Protein AF-A0ABD1QQ19-F1 (afdb_monomer)

InterPro domains:
  IPR013126 Heat shock protein 70 family [PF00012] (109-159)
  IPR013126 Heat shock protein 70 family [PTHR45639] (106-246)
  IPR013210 Leucine-rich repeat-containing N-terminal, plant-type [PF08263] (6-30)
  IPR043129 ATPase, nucleotide binding domain [SSF53067] (108-245)

pLDDT: mean 72.84, std 18.95, range [28.3, 95.75]

Nearest PDB structures (foldseek):
  3qml-assembly2_B  TM=7.985E-01  e=6.633E-09  Saccharomyces cerevisiae
  5tky-assembly1_A  TM=7.890E-01  e=4.801E-07  Thermochaetoides thermophila DSM 1495
  3d2e-assembly2_C  TM=7.839E-01  e=2.042E-06  Saccharomyces cerevisiae
  6giq-assembly1_b  TM=2.044E-01  e=6.863E-01  Saccharomyces cerevisiae
  2yev-assembly2_B  TM=3.022E-01  e=9.750E+00  Thermus thermophilus HB8

Solvent-accessible surface area (backbone atoms only — not comparable to full-atom values): 15659 Å² total; per-residue (Å²): 113,65,73,60,60,76,69,40,87,79,65,64,84,66,63,57,90,90,52,64,69,62,74,21,68,46,38,39,46,46,100,77,68,79,48,78,74,47,76,48,63,76,90,63,65,87,73,70,96,70,85,88,81,85,87,81,83,89,86,85,85,81,92,79,93,77,84,87,81,87,84,84,88,71,87,73,74,76,76,76,56,69,66,63,57,50,56,51,48,52,52,53,50,50,55,53,57,64,71,67,70,74,73,76,51,39,36,39,38,37,40,69,38,54,66,38,32,35,42,31,36,35,39,72,43,87,93,53,67,51,67,42,76,29,50,47,99,84,76,36,66,61,37,44,24,32,46,34,79,57,93,96,37,84,33,55,22,67,61,23,52,54,48,46,75,75,39,74,86,57,75,52,40,31,72,69,49,78,61,54,57,74,43,80,37,85,88,79,76,40,67,28,34,45,48,94,47,90,76,63,90,70,22,63,40,42,71,65,59,56,50,48,54,53,51,54,52,51,48,54,35,41,27,66,69,64,76,42,74,62,86,50,73,47,74,53,73,67,87,86,59,52,70,72,80,72,51,91,125

Organism: NCBI:txid205694

Radius of gyration: 32.59 Å; Cα contacts (8 Å, |Δi|>4): 309; chains: 1; bounding box: 79×42×96 Å

Sequence (249 aa):
MSKLISSLSPTPSGWSVTTHFCSWTGIKCDNTNSFVTSATPLSLLQLDARDLYSKSSPINGSNKNVHSPRPNNHIRWAHRNSEDTLFQLEIFLSLFLLNTVQSQLAVASIDLGSKCLKVTVVNLKPGQAPISITINEMSKRKTPSLVAFHSNSRLIGEESLGLLGRYPTKKFLRSLYLSYDITPDKTRDVAVYKTEEDEGEFSKLIAEEMVAMILKYAMGLVENHAMSSVKDVVITVPPTWEWLRRGGC

Structure (mmCIF, N/CA/C/O backbone):
data_AF-A0ABD1QQ19-F1
#
_entry.id   AF-A0ABD1QQ19-F1
#
loop_
_atom_site.group_PDB
_atom_site.id
_atom_site.type_symbol
_atom_site.label_atom_id
_atom_site.label_alt_id
_atom_site.label_comp_id
_atom_site.label_asym_id
_atom_site.label_entity_id
_atom_site.label_seq_id
_atom_site.pdbx_PDB_ins_code
_atom_site.Cartn_x
_atom_site.Cartn_y
_atom_site.Cartn_z
_atom_site.occupancy
_atom_site.B_iso_or_equiv
_atom_site.auth_seq_id
_atom_site.auth_comp_id
_atom_site.auth_asym_id
_atom_site.auth_atom_id
_atom_site.pdbx_PDB_model_num
ATOM 1 N N . MET A 1 1 ? -32.876 -3.358 -1.700 1.00 56.12 1 MET A N 1
ATOM 2 C CA . MET A 1 1 ? -32.510 -4.316 -0.628 1.00 56.12 1 MET A CA 1
ATOM 3 C C . MET A 1 1 ? -32.061 -5.682 -1.142 1.00 56.12 1 MET A C 1
ATOM 5 O O . MET A 1 1 ? -31.282 -6.321 -0.450 1.00 56.12 1 MET A O 1
ATOM 9 N N . SER A 1 2 ? -32.433 -6.094 -2.364 1.00 55.72 2 SER A N 1
ATOM 10 C CA . SER A 1 2 ? -31.940 -7.332 -3.002 1.00 55.72 2 SER A CA 1
ATOM 11 C C . SER A 1 2 ? -30.409 -7.469 -3.027 1.00 55.72 2 SER A C 1
ATOM 13 O O . SER A 1 2 ? -29.900 -8.557 -2.790 1.00 55.72 2 SER A O 1
ATOM 15 N N . LYS A 1 3 ? -29.678 -6.358 -3.219 1.00 58.62 3 LYS A N 1
ATOM 16 C CA . LYS A 1 3 ? -28.203 -6.332 -3.255 1.00 58.62 3 LYS A CA 1
ATOM 17 C C . LYS A 1 3 ? -27.513 -6.709 -1.934 1.00 58.62 3 LYS A C 1
ATOM 19 O O . LYS A 1 3 ? -26.386 -7.186 -1.972 1.00 58.62 3 LYS A O 1
ATOM 24 N N . LEU A 1 4 ? -28.158 -6.480 -0.784 1.00 64.31 4 LEU A N 1
ATOM 25 C CA . LEU A 1 4 ? -27.561 -6.780 0.525 1.00 64.31 4 LEU A CA 1
ATOM 26 C C . LEU A 1 4 ? -27.637 -8.285 0.814 1.00 64.31 4 LEU A C 1
ATOM 28 O O . LEU A 1 4 ? -26.633 -8.902 1.152 1.00 64.31 4 LEU A O 1
ATOM 32 N N . ILE A 1 5 ? -28.809 -8.889 0.602 1.00 60.78 5 ILE A N 1
ATOM 33 C CA . ILE A 1 5 ? -29.018 -10.328 0.811 1.00 60.78 5 ILE A CA 1
ATOM 34 C C . ILE A 1 5 ? -28.160 -11.148 -0.160 1.00 60.78 5 ILE A C 1
ATOM 36 O O . ILE A 1 5 ? -27.538 -12.116 0.259 1.00 60.78 5 ILE A O 1
ATOM 40 N N . SER A 1 6 ? -28.024 -10.712 -1.419 1.00 60.44 6 SER A N 1
ATOM 41 C CA . SER A 1 6 ? -27.148 -11.379 -2.395 1.00 60.44 6 SER A CA 1
ATOM 42 C C . SER A 1 6 ? -25.652 -11.293 -2.064 1.00 60.44 6 SER A C 1
ATOM 44 O O . SER A 1 6 ? -24.865 -12.001 -2.679 1.00 60.44 6 SER A O 1
ATOM 46 N N . SER A 1 7 ? -25.246 -10.411 -1.141 1.00 59.00 7 SER A N 1
ATOM 47 C CA . SER A 1 7 ? -23.842 -10.248 -0.730 1.00 59.00 7 SER A CA 1
ATOM 48 C C . SER A 1 7 ? -23.441 -11.116 0.468 1.00 59.00 7 SER A C 1
ATOM 50 O O . SER A 1 7 ? -22.255 -11.215 0.772 1.00 59.00 7 SER A O 1
ATOM 52 N N . LEU A 1 8 ? -24.406 -11.762 1.135 1.00 66.94 8 LEU A N 1
ATOM 53 C CA . LEU A 1 8 ? -24.179 -12.576 2.330 1.00 66.94 8 LEU A CA 1
ATOM 54 C C . LEU A 1 8 ? -24.387 -14.060 2.003 1.00 66.94 8 LEU A C 1
ATOM 56 O O . LEU A 1 8 ? -25.503 -14.488 1.708 1.00 66.94 8 LEU A O 1
ATOM 60 N N . SER A 1 9 ? -23.303 -14.839 2.055 1.00 60.91 9 SER A N 1
ATOM 61 C CA . SER A 1 9 ? -23.308 -16.291 1.837 1.00 60.91 9 SER A CA 1
ATOM 62 C C . SER A 1 9 ? -22.656 -17.016 3.023 1.00 60.91 9 SER A C 1
ATOM 64 O O . SER A 1 9 ? -21.455 -16.836 3.228 1.00 60.91 9 SER A O 1
ATOM 66 N N . PRO A 1 10 ? -23.403 -17.839 3.787 1.00 66.38 10 PRO A N 1
ATOM 67 C CA . PRO A 1 10 ? -24.841 -18.101 3.660 1.00 66.38 10 PRO A CA 1
ATOM 68 C C . PRO A 1 10 ? -25.706 -16.931 4.162 1.00 66.38 10 PRO A C 1
ATOM 70 O O . PRO A 1 10 ? -25.303 -16.163 5.035 1.00 66.38 10 PRO A O 1
ATOM 73 N N . THR A 1 11 ? -26.919 -16.800 3.622 1.00 67.38 11 THR A N 1
ATOM 74 C CA . THR A 1 11 ? -27.900 -15.825 4.115 1.00 67.38 11 THR A CA 1
ATOM 75 C C . THR A 1 11 ? -28.348 -16.201 5.537 1.00 67.38 11 THR A C 1
ATOM 77 O O . THR A 1 11 ? -28.702 -17.363 5.758 1.00 67.38 11 THR A O 1
ATOM 80 N N . PRO A 1 12 ? -28.366 -15.261 6.504 1.00 76.81 12 PRO A N 1
ATOM 81 C CA . PRO A 1 12 ? -28.843 -15.540 7.857 1.00 76.81 12 PRO A CA 1
ATOM 82 C C . PRO A 1 12 ? -30.297 -16.035 7.883 1.00 76.81 12 PRO A C 1
ATOM 84 O O . PRO A 1 12 ? -31.155 -15.532 7.153 1.00 76.81 12 PRO A O 1
ATOM 87 N N . SER A 1 13 ? -30.599 -17.004 8.752 1.00 74.81 13 SER A N 1
ATOM 88 C CA . SER A 1 13 ? -31.955 -17.544 8.898 1.00 74.81 13 SER A CA 1
ATOM 89 C C . SER A 1 13 ? -32.937 -16.459 9.361 1.00 74.81 13 SER A C 1
ATOM 91 O O . SER A 1 13 ? -32.690 -15.798 10.370 1.00 74.81 13 SER A O 1
ATOM 93 N N . GLY A 1 14 ? -34.058 -16.301 8.651 1.00 74.69 14 GLY A N 1
ATOM 94 C CA . GLY A 1 14 ? -35.101 -15.310 8.965 1.00 74.69 14 GLY A CA 1
ATOM 95 C C . GLY A 1 14 ? -35.001 -13.994 8.184 1.00 74.69 14 GLY A C 1
ATOM 96 O O . GLY A 1 14 ? -35.814 -13.095 8.400 1.00 74.69 14 GLY A O 1
ATOM 97 N N . TRP A 1 15 ? -34.033 -13.861 7.273 1.00 81.69 15 TRP A N 1
ATOM 98 C CA . TRP A 1 15 ? -33.892 -12.691 6.402 1.00 81.69 15 TRP A CA 1
ATOM 99 C C . TRP A 1 15 ? -34.557 -12.965 5.048 1.00 81.69 15 TRP A C 1
ATOM 101 O O . TRP A 1 15 ? -34.306 -13.998 4.430 1.00 81.69 15 TRP A O 1
ATOM 111 N N . SER A 1 16 ? -35.411 -12.050 4.577 1.00 78.75 16 SER A N 1
ATOM 112 C CA . SER A 1 16 ? -36.146 -12.207 3.313 1.00 78.75 16 SER A CA 1
ATOM 113 C C . SER A 1 16 ? -36.201 -10.908 2.515 1.00 78.75 16 SER A C 1
ATOM 115 O O . SER A 1 16 ? -36.402 -9.830 3.064 1.00 78.75 16 SER A O 1
ATOM 117 N N . VAL A 1 17 ? -36.101 -11.017 1.188 1.00 75.62 17 VAL A N 1
ATOM 118 C CA . VAL A 1 17 ? -36.241 -9.885 0.254 1.00 75.62 17 VAL A CA 1
ATOM 119 C C . VAL A 1 17 ? -37.667 -9.331 0.177 1.00 75.62 17 VAL A C 1
ATOM 121 O O . VAL A 1 17 ? -37.858 -8.236 -0.348 1.00 75.62 17 VAL A O 1
ATOM 124 N N . THR A 1 18 ? -38.657 -10.081 0.666 1.00 76.19 18 THR A N 1
ATOM 125 C CA . THR A 1 18 ? -40.082 -9.719 0.607 1.00 76.19 18 THR A CA 1
ATOM 126 C C . THR A 1 18 ? -40.589 -9.023 1.865 1.00 76.19 18 THR A C 1
ATOM 128 O O . THR A 1 18 ? -41.688 -8.476 1.852 1.00 76.19 18 THR A O 1
ATOM 131 N N . THR A 1 19 ? -39.812 -9.030 2.950 1.00 79.19 19 THR A N 1
ATOM 132 C CA . THR A 1 19 ? -40.182 -8.414 4.226 1.00 79.19 19 THR A CA 1
ATOM 133 C C . THR A 1 19 ? -39.310 -7.199 4.514 1.00 79.19 19 THR A C 1
ATOM 135 O O . THR A 1 19 ? -38.160 -7.114 4.078 1.00 79.19 19 THR A O 1
ATOM 138 N N . HIS A 1 20 ? -39.863 -6.232 5.246 1.00 80.75 20 HIS A N 1
ATOM 139 C CA . HIS A 1 20 ? -39.109 -5.060 5.674 1.00 80.75 20 HIS A CA 1
ATOM 140 C C . HIS A 1 20 ? -37.941 -5.483 6.582 1.00 80.75 20 HIS A C 1
ATOM 142 O O . HIS A 1 20 ? -38.112 -6.336 7.451 1.00 80.75 20 HIS A O 1
ATOM 148 N N . PHE A 1 21 ? -36.762 -4.878 6.415 1.00 80.44 21 PHE A N 1
ATOM 149 C CA . PHE A 1 21 ? -35.536 -5.291 7.117 1.00 80.44 21 PHE A CA 1
ATOM 150 C C . PHE A 1 21 ? -35.624 -5.186 8.646 1.00 80.44 21 PHE A C 1
ATOM 152 O O . PHE A 1 21 ? -35.009 -5.979 9.348 1.00 80.44 21 PHE A O 1
ATOM 159 N N . CYS A 1 22 ? -36.436 -4.264 9.174 1.00 81.12 22 CYS A N 1
ATOM 160 C CA . CYS A 1 22 ? -36.710 -4.174 10.616 1.00 81.12 22 CYS A CA 1
ATOM 161 C C . CYS A 1 22 ? -37.498 -5.367 11.175 1.00 81.12 22 CYS A C 1
ATOM 163 O O . CYS A 1 22 ? -37.590 -5.523 12.386 1.00 81.12 22 CYS A O 1
ATOM 165 N N . SER A 1 23 ? -38.084 -6.197 10.312 1.00 81.12 23 SER A N 1
ATOM 166 C CA . SER A 1 23 ? -38.755 -7.440 10.698 1.00 81.12 23 SER A CA 1
ATOM 167 C C . SER A 1 23 ? -37.826 -8.654 10.618 1.00 81.12 23 SER A C 1
ATOM 169 O O . SER A 1 23 ? -38.262 -9.767 10.904 1.00 81.12 23 SER A O 1
ATOM 171 N N . TRP A 1 24 ? -36.569 -8.478 10.198 1.00 84.75 24 TRP A N 1
ATOM 172 C CA . TRP A 1 24 ? -35.607 -9.573 10.121 1.00 84.75 24 TRP A CA 1
ATOM 173 C C . TRP A 1 24 ? -35.069 -9.929 11.502 1.00 84.75 24 TRP A C 1
ATOM 175 O O . TRP A 1 24 ? -34.826 -9.071 12.354 1.00 84.75 24 TRP A O 1
ATOM 185 N N . THR A 1 25 ? -34.840 -11.221 11.716 1.00 80.38 25 THR A N 1
ATOM 186 C CA . THR A 1 25 ? -34.319 -11.732 12.983 1.00 80.38 25 THR A CA 1
ATOM 187 C C . THR A 1 25 ? -32.955 -11.109 13.301 1.00 80.38 25 THR A C 1
ATOM 189 O O . THR A 1 25 ? -32.038 -11.152 12.478 1.00 80.38 25 THR A O 1
ATOM 192 N N . GLY A 1 26 ? -32.824 -10.530 14.500 1.00 75.50 26 GLY A N 1
ATOM 193 C CA . GLY A 1 26 ? -31.586 -9.908 14.981 1.00 75.50 26 GLY A CA 1
ATOM 194 C C . GLY A 1 26 ? -31.373 -8.450 14.561 1.00 75.50 26 GLY A C 1
ATOM 195 O O . GLY A 1 26 ? -30.346 -7.882 14.920 1.00 75.50 26 GLY A O 1
ATOM 196 N N . ILE A 1 27 ? -32.311 -7.832 13.836 1.00 81.31 27 ILE A N 1
ATOM 197 C CA . ILE A 1 27 ? -32.259 -6.414 13.456 1.00 81.31 27 ILE A CA 1
ATOM 198 C C . ILE A 1 27 ? -33.139 -5.591 14.400 1.00 81.31 27 ILE A C 1
ATOM 200 O O . ILE A 1 27 ? -34.335 -5.842 14.522 1.00 81.31 27 ILE A O 1
ATOM 204 N N . LYS A 1 28 ? -32.560 -4.581 15.054 1.00 83.44 28 LYS A N 1
ATOM 205 C CA . LYS A 1 28 ? -33.304 -3.527 15.752 1.00 83.44 28 LYS A CA 1
ATOM 206 C C . LYS A 1 28 ? -33.283 -2.259 14.923 1.00 83.44 28 LYS A C 1
ATOM 208 O O . LYS A 1 28 ? -32.249 -1.906 14.362 1.00 83.44 28 LYS A O 1
ATOM 213 N N . CYS A 1 29 ? -34.412 -1.570 14.875 1.00 82.25 29 CYS A N 1
ATOM 214 C CA . CYS A 1 29 ? -34.541 -0.285 14.208 1.00 82.25 29 CYS A CA 1
ATOM 215 C C . CYS A 1 29 ? -34.901 0.822 15.196 1.00 82.25 29 CYS A C 1
ATOM 217 O O . CYS A 1 29 ? -35.289 0.555 16.333 1.00 82.25 29 CYS A O 1
ATOM 219 N N . ASP A 1 30 ? -34.744 2.067 14.757 1.00 83.00 30 ASP A N 1
ATOM 220 C CA . ASP A 1 30 ? -35.310 3.229 15.439 1.00 83.00 30 ASP A CA 1
ATOM 221 C C . ASP A 1 30 ? -36.855 3.172 15.441 1.00 83.00 30 ASP A C 1
ATOM 223 O O . ASP A 1 30 ? -37.461 2.456 14.641 1.00 83.00 30 ASP A O 1
ATOM 227 N N . ASN A 1 31 ? -37.503 3.963 16.300 1.00 74.75 31 ASN A N 1
ATOM 228 C CA . ASN A 1 31 ? -38.960 4.048 16.473 1.00 74.75 31 ASN A CA 1
ATOM 229 C C . ASN A 1 31 ? -39.723 4.386 15.180 1.00 74.75 31 ASN A C 1
ATOM 231 O O . ASN A 1 31 ? -40.936 4.205 15.104 1.00 74.75 31 ASN A O 1
ATOM 235 N N . THR A 1 32 ? -39.022 4.881 14.160 1.00 75.06 32 THR A N 1
ATOM 236 C CA . THR A 1 32 ? -39.571 5.211 12.841 1.00 75.06 32 THR A CA 1
ATOM 237 C C . THR A 1 32 ? -39.371 4.104 11.795 1.00 75.06 32 THR A C 1
ATOM 239 O O . THR A 1 32 ? -39.713 4.307 10.632 1.00 75.06 32 THR A O 1
ATOM 242 N N . ASN A 1 33 ? -38.812 2.941 12.171 1.00 72.38 33 ASN A N 1
ATOM 243 C CA . ASN A 1 33 ? -38.468 1.817 11.281 1.00 72.38 33 ASN A CA 1
ATOM 244 C C . ASN A 1 33 ? -37.631 2.222 10.052 1.00 72.38 33 ASN A C 1
ATOM 246 O O . ASN A 1 33 ? -37.611 1.522 9.046 1.00 72.38 33 ASN A O 1
ATOM 250 N N . SER A 1 34 ? -36.940 3.358 10.117 1.00 70.75 34 SER A N 1
ATOM 251 C CA . SER A 1 34 ? -36.233 3.938 8.974 1.00 70.75 34 SER A CA 1
ATOM 252 C C . SER A 1 34 ? -34.754 3.548 8.937 1.00 70.75 34 SER A C 1
ATOM 254 O O . SER A 1 34 ? -34.183 3.410 7.855 1.00 70.75 34 SER A O 1
ATOM 256 N N . PHE A 1 35 ? -34.145 3.293 10.102 1.00 73.38 35 PHE A N 1
ATOM 257 C CA . PHE A 1 35 ? -32.723 2.966 10.234 1.00 73.38 35 PHE A CA 1
ATOM 258 C C . PHE A 1 35 ? -32.486 1.841 11.241 1.00 73.38 35 PHE A C 1
ATOM 260 O O . PHE A 1 35 ? -33.162 1.767 12.267 1.00 73.38 35 PHE A O 1
ATOM 267 N N . VAL A 1 36 ? -31.499 0.987 10.954 1.00 81.00 36 VAL A N 1
ATOM 268 C CA . VAL A 1 36 ? -31.038 -0.077 11.857 1.00 81.00 36 VAL A CA 1
ATOM 269 C C . VAL A 1 36 ? -30.193 0.535 12.971 1.00 81.00 36 VAL A C 1
ATOM 271 O O . VAL A 1 36 ? -29.190 1.191 12.701 1.00 81.00 36 VAL A O 1
ATOM 274 N N . THR A 1 37 ? -30.587 0.303 14.218 1.00 77.50 37 THR A N 1
ATOM 275 C CA . THR A 1 37 ? -29.877 0.745 15.425 1.00 77.50 37 THR A CA 1
ATOM 276 C C . THR A 1 37 ? -28.916 -0.319 15.944 1.00 77.50 37 THR A C 1
ATOM 278 O O . THR A 1 37 ? -27.867 0.021 16.486 1.00 77.50 37 THR A O 1
ATOM 281 N N . SER A 1 38 ? -29.214 -1.604 15.738 1.00 72.31 38 SER A N 1
ATOM 282 C CA . SER A 1 38 ? -28.256 -2.689 15.965 1.00 72.31 38 SER A CA 1
ATOM 283 C C . SER A 1 38 ? -28.589 -3.936 15.145 1.00 72.31 38 SER A C 1
ATOM 285 O O . SER A 1 38 ? -29.748 -4.198 14.824 1.00 72.31 38 SER A O 1
ATOM 287 N N . ALA A 1 39 ? -27.559 -4.710 14.805 1.00 72.31 39 ALA A N 1
ATOM 288 C CA . ALA A 1 39 ? -27.691 -6.006 14.153 1.00 72.31 39 ALA A CA 1
ATOM 289 C C . ALA A 1 39 ? -26.888 -7.045 14.943 1.00 72.31 39 ALA A C 1
ATOM 291 O O . ALA A 1 39 ? -25.667 -6.942 15.039 1.00 72.31 39 ALA A O 1
ATOM 292 N N . THR A 1 40 ? -27.567 -8.034 15.516 1.00 66.69 40 THR A N 1
ATOM 293 C CA . THR A 1 40 ? -26.945 -9.175 16.199 1.00 66.69 40 THR A CA 1
ATOM 294 C C . THR A 1 40 ? -27.164 -10.433 15.363 1.00 66.69 40 THR A C 1
ATOM 296 O O . THR A 1 40 ? -28.301 -10.903 15.269 1.00 66.69 40 THR A O 1
ATOM 299 N N . PRO A 1 41 ? -26.112 -10.988 14.737 1.00 57.47 41 PRO A N 1
ATOM 300 C CA . PRO A 1 41 ? -26.185 -12.278 14.065 1.00 57.47 41 PRO A CA 1
ATOM 301 C C . PRO A 1 41 ? -26.670 -13.372 15.017 1.00 57.47 41 PRO A C 1
ATOM 303 O O . PRO A 1 41 ? -26.252 -13.424 16.174 1.00 57.47 41 PRO A O 1
ATOM 306 N N . LEU A 1 42 ? -27.501 -14.289 14.514 1.00 52.25 42 LEU A N 1
ATOM 307 C CA . LEU A 1 42 ? -28.029 -15.409 15.302 1.00 52.25 42 LEU A CA 1
ATOM 308 C C . LEU A 1 42 ? -26.916 -16.306 15.883 1.00 52.25 42 LEU A C 1
ATOM 310 O O . LEU A 1 42 ? -27.114 -16.937 16.913 1.00 52.25 42 LEU A O 1
ATOM 314 N N . SER A 1 43 ? -25.722 -16.307 15.277 1.00 51.22 43 SER A N 1
ATOM 315 C CA . SER A 1 43 ? -24.543 -17.026 15.776 1.00 51.22 43 SER A CA 1
ATOM 316 C C . SER A 1 43 ? -23.999 -16.499 17.111 1.00 51.22 43 SER A C 1
ATOM 318 O O . SER A 1 43 ? -23.148 -17.149 17.707 1.00 51.22 43 SER A O 1
ATOM 320 N N . LEU A 1 44 ? -24.470 -15.339 17.587 1.00 43.59 44 LEU A N 1
ATOM 321 C CA . LEU A 1 44 ? -24.104 -14.765 18.886 1.00 43.59 44 LEU A CA 1
ATOM 322 C C . LEU A 1 44 ? -25.171 -14.971 19.976 1.00 43.59 44 LEU A C 1
ATOM 324 O O . LEU A 1 44 ? -24.918 -14.626 21.125 1.00 43.59 44 LEU A O 1
ATOM 328 N N . LEU A 1 45 ? -26.330 -15.569 19.666 1.00 42.81 45 LEU A N 1
ATOM 329 C CA . LEU A 1 45 ? -27.390 -15.826 20.658 1.00 42.81 45 LEU A CA 1
ATOM 330 C C . LEU A 1 45 ? -27.180 -17.103 21.490 1.00 42.81 45 LEU A C 1
ATOM 332 O O . LEU A 1 45 ? -27.937 -17.346 22.424 1.00 42.81 45 LEU A O 1
ATOM 336 N N . GLN A 1 46 ? -26.136 -17.893 21.224 1.00 39.53 46 GLN A N 1
ATOM 337 C CA . GLN A 1 46 ? -25.815 -19.072 22.041 1.00 39.53 46 GLN A CA 1
ATOM 338 C C . GLN A 1 46 ? -25.129 -18.740 23.385 1.00 39.53 46 GLN A C 1
ATOM 340 O O . GLN A 1 46 ? -24.823 -19.658 24.142 1.00 39.53 46 GLN A O 1
ATOM 345 N N . LEU A 1 47 ? -24.861 -17.461 23.688 1.00 36.72 47 LEU A N 1
ATOM 346 C CA . LEU A 1 47 ? -24.055 -17.044 24.846 1.00 36.72 47 LEU A CA 1
ATOM 347 C C . LEU A 1 47 ? -24.747 -16.072 25.817 1.00 36.72 47 LEU A C 1
ATOM 349 O O . LEU A 1 47 ? -24.062 -15.462 26.632 1.00 36.72 47 LEU A O 1
ATOM 353 N N . ASP A 1 48 ? -26.078 -15.959 25.811 1.00 32.62 48 ASP A N 1
ATOM 354 C CA . ASP A 1 48 ? -26.789 -15.232 26.873 1.00 32.62 48 ASP A CA 1
ATOM 355 C C . ASP A 1 48 ? -27.483 -16.198 27.844 1.00 32.62 48 ASP A C 1
ATOM 357 O O . ASP A 1 48 ? -28.627 -16.618 27.678 1.00 32.62 48 ASP A O 1
ATOM 361 N N . ALA A 1 49 ? -26.766 -16.531 28.918 1.00 34.00 49 ALA A N 1
ATOM 362 C CA . ALA A 1 49 ? -27.277 -17.237 30.087 1.00 34.00 49 ALA A CA 1
ATOM 363 C C . ALA A 1 49 ? -28.186 -16.327 30.941 1.00 34.00 49 ALA A C 1
ATOM 365 O O . ALA A 1 49 ? -27.849 -15.981 32.075 1.00 34.00 49 ALA A O 1
ATOM 366 N N . ARG A 1 50 ? -29.341 -15.905 30.405 1.00 38.78 50 ARG A N 1
ATOM 367 C CA . ARG A 1 50 ? -30.335 -15.098 31.147 1.00 38.78 50 ARG A CA 1
ATOM 368 C C . ARG A 1 50 ? -31.732 -15.708 31.288 1.00 38.78 50 ARG A C 1
ATOM 370 O O . ARG A 1 50 ? -32.554 -15.120 31.981 1.00 38.78 50 ARG A O 1
ATOM 377 N N . ASP A 1 51 ? -31.973 -16.918 30.787 1.00 32.09 51 ASP A N 1
ATOM 378 C CA . ASP A 1 51 ? -33.311 -17.543 30.824 1.00 32.09 51 ASP A CA 1
ATOM 379 C C . ASP A 1 51 ? -33.563 -18.565 31.956 1.00 32.09 51 ASP A C 1
ATOM 381 O O . ASP A 1 51 ? -34.581 -19.253 31.949 1.00 32.09 51 ASP A O 1
ATOM 385 N N . LEU A 1 52 ? -32.708 -18.655 32.985 1.00 33.06 52 LEU A N 1
ATOM 386 C CA . LEU A 1 52 ? -32.910 -19.607 34.100 1.00 33.06 52 LEU A CA 1
ATOM 387 C C . LEU A 1 52 ? -33.503 -19.026 35.397 1.00 33.06 52 LEU A C 1
ATOM 389 O O . LEU A 1 52 ? -33.651 -19.761 36.369 1.00 33.06 52 LEU A O 1
ATOM 393 N N . TYR A 1 53 ? -33.909 -17.754 35.438 1.00 32.22 53 TYR A N 1
ATOM 394 C CA . TYR A 1 53 ? -34.465 -17.150 36.660 1.00 32.22 53 TYR A CA 1
ATOM 395 C C . TYR A 1 53 ? -35.715 -16.294 36.400 1.00 32.22 53 TYR A C 1
ATOM 397 O O . TYR A 1 53 ? -35.726 -15.093 36.632 1.00 32.22 53 TYR A O 1
ATOM 405 N N . SER A 1 54 ? -36.812 -16.905 35.943 1.00 32.84 54 SER A N 1
ATOM 406 C CA . SER A 1 54 ? -38.160 -16.384 36.245 1.00 32.84 54 SER A CA 1
ATOM 407 C C . SER A 1 54 ? -39.254 -17.437 36.038 1.00 32.84 54 SER A C 1
ATOM 409 O O . SER A 1 54 ? -39.992 -17.436 35.057 1.00 32.84 54 SER A O 1
ATOM 411 N N . LYS A 1 55 ? -39.402 -18.364 36.992 1.00 32.62 55 LYS A N 1
ATOM 412 C CA . LYS A 1 55 ? -40.663 -19.109 37.145 1.00 32.62 55 LYS A CA 1
ATOM 413 C C . LYS A 1 55 ? -40.817 -19.685 38.552 1.00 32.62 55 LYS A C 1
ATOM 415 O O . LYS A 1 55 ? -40.470 -20.828 38.815 1.00 32.62 55 LYS A O 1
ATOM 420 N N . SER A 1 56 ? -41.409 -18.897 39.444 1.00 28.53 56 SER A N 1
ATOM 421 C CA . SER A 1 56 ? -42.227 -19.433 40.535 1.00 28.53 56 SER A CA 1
ATOM 422 C C . SER A 1 56 ? -43.261 -18.390 40.960 1.00 28.53 56 SER A C 1
ATOM 424 O O . SER A 1 56 ? -42.923 -17.335 41.494 1.00 28.53 56 SER A O 1
ATOM 426 N N . SER A 1 57 ? -44.520 -18.691 40.649 1.00 30.38 57 SER A N 1
ATOM 427 C CA . SER A 1 57 ? -45.738 -17.974 41.038 1.00 30.38 57 SER A CA 1
ATOM 428 C C . SER A 1 57 ? -45.979 -17.999 42.563 1.00 30.38 57 SER A C 1
ATOM 430 O O . SER A 1 57 ? -45.377 -18.818 43.258 1.00 30.38 57 SER A O 1
ATOM 432 N N . PRO A 1 58 ? -46.859 -17.126 43.097 1.00 32.22 58 PRO A N 1
ATOM 433 C CA . PRO A 1 58 ? -47.040 -16.934 44.534 1.00 32.22 58 PRO A CA 1
ATOM 434 C C . PRO A 1 58 ? -48.006 -17.966 45.131 1.00 32.22 58 PRO A C 1
ATOM 436 O O . PRO A 1 58 ? -49.030 -18.284 44.527 1.00 32.22 58 PRO A O 1
ATOM 439 N N . ILE A 1 59 ? -47.720 -18.440 46.348 1.00 33.66 59 ILE A N 1
ATOM 440 C CA . ILE A 1 59 ? -48.677 -19.200 47.163 1.00 33.66 59 ILE A CA 1
ATOM 441 C C . ILE A 1 59 ? -49.122 -18.326 48.335 1.00 33.66 59 ILE A C 1
ATOM 443 O O . ILE A 1 59 ? -48.324 -17.855 49.141 1.00 33.66 59 ILE A O 1
ATOM 447 N N . ASN A 1 60 ? -50.431 -18.118 48.373 1.00 29.84 60 ASN A N 1
ATOM 448 C CA . ASN A 1 60 ? -51.215 -17.463 49.405 1.00 29.84 60 ASN A CA 1
ATOM 449 C C . ASN A 1 60 ? -51.558 -18.501 50.495 1.00 29.84 60 ASN A C 1
ATOM 451 O O . ASN A 1 60 ? -51.916 -19.623 50.137 1.00 29.84 60 ASN A O 1
ATOM 455 N N . GLY A 1 61 ? -51.535 -18.150 51.789 1.00 28.30 61 GLY A N 1
ATOM 456 C CA . GLY A 1 61 ? -52.248 -18.956 52.794 1.00 28.30 61 GLY A CA 1
ATOM 457 C C . GLY A 1 61 ? -51.693 -19.030 54.220 1.00 28.30 61 GLY A C 1
ATOM 458 O O . GLY A 1 61 ? -50.821 -19.833 54.518 1.00 28.30 61 GLY A O 1
ATOM 459 N N . SER A 1 62 ? -52.402 -18.330 55.111 1.00 30.97 62 SER A N 1
ATOM 460 C CA . SER A 1 62 ? -52.722 -18.700 56.501 1.00 30.97 62 SER A CA 1
ATOM 461 C C . SER A 1 62 ? -51.702 -18.469 57.627 1.00 30.97 62 SER A C 1
ATOM 463 O O . SER A 1 62 ? -50.833 -19.282 57.923 1.00 30.97 62 SER A O 1
ATOM 465 N N . ASN A 1 63 ? -52.015 -17.426 58.402 1.00 34.97 63 ASN A N 1
ATOM 466 C CA . ASN A 1 63 ? -51.798 -17.300 59.845 1.00 34.97 63 ASN A CA 1
ATOM 467 C C . ASN A 1 63 ? -52.051 -18.608 60.614 1.00 34.97 63 ASN A C 1
ATOM 469 O O . ASN A 1 63 ? -53.156 -19.148 60.526 1.00 34.97 63 ASN A O 1
ATOM 473 N N . LYS A 1 64 ? -51.098 -19.013 61.465 1.00 36.50 64 LYS A N 1
ATOM 474 C CA . LYS A 1 64 ? -51.349 -19.698 62.747 1.00 36.50 64 LYS A CA 1
ATOM 475 C C . LYS A 1 64 ? -50.283 -19.288 63.773 1.00 36.50 64 LYS A C 1
ATOM 477 O O . LYS A 1 64 ? -49.114 -19.623 63.631 1.00 36.50 64 LYS A O 1
ATOM 482 N N . ASN A 1 65 ? -50.721 -18.578 64.813 1.00 35.75 65 ASN A N 1
ATOM 483 C CA . ASN A 1 65 ? -49.982 -18.349 66.056 1.00 35.75 65 ASN A CA 1
ATOM 484 C C . ASN A 1 65 ? -49.985 -19.633 66.892 1.00 35.75 65 ASN A C 1
ATOM 486 O O . ASN A 1 65 ? -51.071 -20.026 67.306 1.00 35.75 65 ASN A O 1
ATOM 490 N N . VAL A 1 66 ? -48.825 -20.214 67.227 1.00 36.25 66 VAL A N 1
ATOM 491 C CA . VAL A 1 66 ? -48.665 -21.083 68.412 1.00 36.25 66 VAL A CA 1
ATOM 492 C C . VAL A 1 66 ? -47.224 -21.008 68.953 1.00 36.25 66 VAL A C 1
ATOM 494 O O . VAL A 1 66 ? -46.270 -21.298 68.245 1.00 36.25 66 VAL A O 1
ATOM 497 N N . HIS A 1 67 ? -47.144 -20.594 70.221 1.00 34.66 67 HIS A N 1
ATOM 498 C CA . HIS A 1 67 ? -46.150 -20.824 71.284 1.00 34.66 67 HIS A CA 1
ATOM 499 C C . HIS A 1 67 ? -44.646 -21.014 70.992 1.00 34.66 67 HIS A C 1
ATOM 501 O O . HIS A 1 67 ? -44.197 -21.965 70.360 1.00 34.66 67 HIS A O 1
ATOM 507 N N . SER A 1 68 ? -43.868 -20.170 71.673 1.00 35.47 68 SER A N 1
ATOM 508 C CA . SER A 1 68 ? -42.450 -20.334 71.993 1.00 35.47 68 SER A CA 1
ATOM 509 C C . SER A 1 68 ? -42.200 -21.439 73.033 1.00 35.47 68 SER A C 1
ATOM 511 O O . SER A 1 68 ? -42.990 -21.626 73.960 1.00 35.47 68 SER A O 1
ATOM 513 N N . PRO A 1 69 ? -41.030 -22.092 72.954 1.00 36.44 69 PRO A N 1
ATOM 514 C CA . PRO A 1 69 ? -40.148 -22.126 74.116 1.00 36.44 69 PRO A CA 1
ATOM 515 C C . PRO A 1 69 ? -38.711 -21.684 73.791 1.00 36.44 69 PRO A C 1
ATOM 517 O O . PRO A 1 69 ? -38.235 -21.731 72.659 1.00 36.44 69 PRO A O 1
ATOM 520 N N . ARG A 1 70 ? -38.050 -21.195 74.843 1.00 37.22 70 ARG A N 1
ATOM 521 C CA . ARG A 1 70 ? -36.674 -20.678 74.913 1.00 37.22 70 ARG A CA 1
ATOM 522 C C . ARG A 1 70 ? -35.601 -21.780 74.742 1.00 37.22 70 ARG A C 1
ATOM 524 O O . ARG A 1 70 ? -35.938 -22.959 74.752 1.00 37.22 70 ARG A O 1
ATOM 531 N N . PRO A 1 71 ? -34.326 -21.391 74.534 1.00 48.47 71 PRO A N 1
ATOM 532 C CA . PRO A 1 71 ? -33.439 -21.984 73.542 1.00 48.47 71 PRO A CA 1
ATOM 533 C C . PRO A 1 71 ? -32.554 -23.088 74.119 1.00 48.47 71 PRO A C 1
ATOM 535 O O . PRO A 1 71 ? -32.073 -22.974 75.243 1.00 48.47 71 PRO A O 1
ATOM 538 N N . ASN A 1 72 ? -32.232 -24.087 73.297 1.00 37.44 72 ASN A N 1
ATOM 539 C CA . ASN A 1 72 ? -31.011 -24.858 73.495 1.00 37.44 72 ASN A CA 1
ATOM 540 C C . ASN A 1 72 ? -29.930 -24.307 72.572 1.00 37.44 72 ASN A C 1
ATOM 542 O O . ASN A 1 72 ? -29.962 -24.454 71.350 1.00 37.44 72 ASN A O 1
ATOM 546 N N . ASN A 1 73 ? -28.986 -23.627 73.216 1.00 53.47 73 ASN A N 1
ATOM 547 C CA . ASN A 1 73 ? -27.732 -23.176 72.656 1.00 53.47 73 ASN A CA 1
ATOM 548 C C . ASN A 1 73 ? -26.967 -24.362 72.075 1.00 53.47 73 ASN A C 1
ATOM 550 O O . ASN A 1 73 ? -26.440 -25.185 72.812 1.00 53.47 73 ASN A O 1
ATOM 554 N N . HIS A 1 74 ? -26.841 -24.388 70.756 1.00 44.56 74 HIS A N 1
ATOM 555 C CA . HIS A 1 74 ? -25.605 -24.786 70.098 1.00 44.56 74 HIS A CA 1
ATOM 556 C C . HIS A 1 74 ? -25.574 -24.098 68.734 1.00 44.56 74 HIS A C 1
ATOM 558 O O . HIS A 1 74 ? -25.843 -24.696 67.695 1.00 44.56 74 HIS A O 1
ATOM 564 N N . ILE A 1 75 ? -25.239 -22.803 68.737 1.00 51.88 75 ILE A N 1
ATOM 565 C CA . ILE A 1 75 ? -24.724 -22.150 67.532 1.00 51.88 75 ILE A CA 1
ATOM 566 C C . ILE A 1 75 ? -23.343 -22.760 67.312 1.00 51.88 75 ILE A C 1
ATOM 568 O O . ILE A 1 75 ? -22.331 -22.302 67.841 1.00 51.88 75 ILE A O 1
ATOM 572 N N . ARG A 1 76 ? -23.316 -23.881 66.592 1.00 44.25 76 ARG A N 1
ATOM 573 C CA . ARG A 1 76 ? -22.092 -24.412 66.017 1.00 44.25 76 ARG A CA 1
ATOM 574 C C . ARG A 1 76 ? -21.752 -23.441 64.891 1.00 44.25 76 ARG A C 1
ATOM 576 O O . ARG A 1 76 ? -2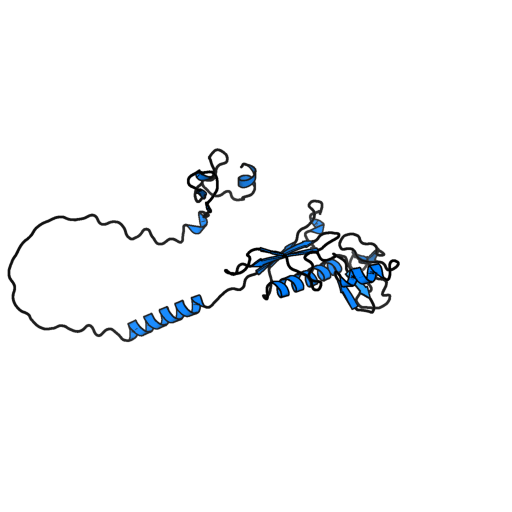2.326 -23.529 63.810 1.00 44.25 76 ARG A O 1
ATOM 583 N N . TRP A 1 77 ? -20.912 -22.451 65.194 1.00 40.25 77 TRP A N 1
ATOM 584 C CA . TRP A 1 77 ? -20.305 -21.586 64.191 1.00 40.25 77 TRP A CA 1
ATOM 585 C C . TRP A 1 77 ? -19.699 -22.511 63.144 1.00 40.25 77 TRP A C 1
ATOM 587 O O . TRP A 1 77 ? -18.755 -23.245 63.440 1.00 40.25 77 TRP A O 1
ATOM 597 N N . ALA A 1 78 ? -20.316 -22.565 61.963 1.00 46.44 78 ALA A N 1
ATOM 598 C CA . ALA A 1 78 ? -19.731 -23.247 60.829 1.00 46.44 78 ALA A CA 1
ATOM 599 C C . ALA A 1 78 ? -18.385 -22.564 60.611 1.00 46.44 78 ALA A C 1
ATOM 601 O O . ALA A 1 78 ? -18.331 -21.387 60.252 1.00 46.44 78 ALA A O 1
ATOM 602 N N . HIS A 1 79 ? -17.322 -23.281 60.960 1.00 50.78 79 HIS A N 1
ATOM 603 C CA . HIS A 1 79 ? -15.953 -22.883 60.721 1.00 50.78 79 HIS A CA 1
ATOM 604 C C . HIS A 1 79 ? -15.870 -22.656 59.211 1.00 50.78 79 HIS A C 1
ATOM 606 O O . HIS A 1 79 ? -15.902 -23.607 58.436 1.00 50.78 79 HIS A O 1
ATOM 612 N N . ARG A 1 80 ? -15.944 -21.393 58.778 1.00 53.41 80 ARG A N 1
ATOM 613 C CA . ARG A 1 80 ? -15.849 -21.037 57.365 1.00 53.41 80 ARG A CA 1
ATOM 614 C C . ARG A 1 80 ? -14.443 -21.445 56.946 1.00 53.41 80 ARG A C 1
ATOM 616 O O . ARG A 1 80 ? -13.473 -20.910 57.478 1.00 53.41 80 ARG A O 1
ATOM 623 N N . ASN A 1 81 ? -14.355 -22.474 56.110 1.00 62.59 81 ASN A N 1
ATOM 624 C CA . ASN A 1 81 ? -13.093 -23.108 55.770 1.00 62.59 81 ASN A CA 1
ATOM 625 C C . ASN A 1 81 ? -12.180 -22.088 55.079 1.00 62.59 81 ASN A C 1
ATOM 627 O O . ASN A 1 81 ? -12.575 -21.440 54.112 1.00 62.59 81 ASN A O 1
ATOM 631 N N . SER A 1 82 ? -10.958 -21.953 55.598 1.00 62.84 82 SER A N 1
ATOM 632 C CA . SER A 1 82 ? -9.869 -21.148 55.024 1.00 62.84 82 SER A CA 1
ATOM 633 C C . SER A 1 82 ? -9.651 -21.454 53.535 1.00 62.84 82 SER A C 1
ATOM 635 O O . SER A 1 82 ? -9.428 -20.548 52.733 1.00 62.84 82 SER A O 1
ATOM 637 N N . GLU A 1 83 ? -9.813 -22.721 53.156 1.00 66.38 83 GLU A N 1
ATOM 638 C CA . GLU A 1 83 ? -9.682 -23.216 51.782 1.00 66.38 83 GLU A CA 1
ATOM 639 C C . GLU A 1 83 ? -10.648 -22.521 50.802 1.00 66.38 83 GLU A C 1
ATOM 641 O O . GLU A 1 83 ? -10.235 -22.111 49.720 1.00 66.38 83 GLU A O 1
ATOM 646 N N . ASP A 1 84 ? -11.904 -22.271 51.195 1.00 70.81 84 ASP A N 1
ATOM 647 C CA . ASP A 1 84 ? -12.898 -21.630 50.316 1.00 70.81 84 ASP A CA 1
ATOM 648 C C . ASP A 1 84 ? -12.532 -20.169 50.009 1.00 70.81 84 ASP A C 1
ATOM 650 O O . ASP A 1 84 ? -12.826 -19.653 48.929 1.00 70.81 84 ASP A O 1
ATOM 654 N N . THR A 1 85 ? -11.869 -19.491 50.953 1.00 74.94 85 THR A N 1
ATOM 655 C CA . THR A 1 85 ? -11.422 -18.102 50.771 1.00 74.94 85 THR A CA 1
ATOM 656 C C . THR A 1 85 ? -10.197 -17.993 49.867 1.00 74.94 85 THR A C 1
ATOM 658 O O . THR A 1 85 ? -10.083 -17.012 49.135 1.00 74.94 85 THR A O 1
ATOM 661 N N . LEU A 1 86 ? -9.330 -19.012 49.853 1.00 80.62 86 LEU A N 1
ATOM 662 C CA . LEU A 1 86 ? -8.175 -19.090 48.955 1.00 80.62 86 LEU A CA 1
ATOM 663 C C . LEU A 1 86 ? -8.615 -19.346 47.510 1.00 80.62 86 LEU A C 1
ATOM 665 O O . LEU A 1 86 ? -8.202 -18.607 46.619 1.00 80.62 86 LEU A O 1
ATOM 669 N N . PHE A 1 87 ? -9.542 -20.284 47.286 1.00 81.00 87 PHE A N 1
ATOM 670 C CA . PHE A 1 87 ? -10.120 -20.527 45.957 1.00 81.00 87 PHE A CA 1
ATOM 671 C C . PHE A 1 87 ? -10.845 -19.299 45.398 1.00 81.00 87 PHE A C 1
ATOM 673 O O . PHE A 1 87 ? -10.719 -18.974 44.218 1.00 81.00 87 PHE A O 1
ATOM 680 N N . GLN A 1 88 ? -11.589 -18.578 46.239 1.00 83.12 88 GLN A N 1
ATOM 681 C CA . GLN A 1 88 ? -12.225 -17.329 45.820 1.00 83.12 88 GLN A CA 1
ATOM 682 C C . GLN A 1 88 ? -11.186 -16.270 45.443 1.00 83.12 88 GLN A C 1
ATOM 684 O O . GLN A 1 88 ? -11.353 -15.607 44.421 1.00 83.12 88 GLN A O 1
ATOM 689 N N . LEU A 1 89 ? -10.103 -16.133 46.214 1.00 87.19 89 LEU A N 1
ATOM 690 C CA . LEU A 1 89 ? -9.027 -15.194 45.899 1.00 87.19 89 LEU A CA 1
ATOM 691 C C . LEU A 1 89 ? -8.325 -15.545 44.583 1.00 87.19 89 LEU A C 1
ATOM 693 O O . LEU A 1 89 ? -8.053 -14.648 43.791 1.00 87.19 89 LEU A O 1
ATOM 697 N N . GLU A 1 90 ? -8.073 -16.829 44.325 1.00 89.00 90 GLU A N 1
ATOM 698 C CA . GLU A 1 90 ? -7.481 -17.304 43.071 1.00 89.00 90 GLU A CA 1
ATOM 699 C C . GLU A 1 90 ? -8.384 -17.028 41.868 1.00 89.00 90 GLU A C 1
ATOM 701 O O . GLU A 1 90 ? -7.904 -16.572 40.830 1.00 89.00 90 GLU A O 1
ATOM 706 N N . ILE A 1 91 ? -9.698 -17.223 42.007 1.00 89.12 91 ILE A N 1
ATOM 707 C CA . ILE A 1 91 ? -10.672 -16.899 40.956 1.00 89.12 91 ILE A CA 1
ATOM 708 C C . ILE A 1 91 ? -10.721 -15.387 40.714 1.00 89.12 91 ILE A C 1
ATOM 710 O O . ILE A 1 91 ? -10.695 -14.953 39.564 1.00 89.12 91 ILE A O 1
ATOM 714 N N . PHE A 1 92 ? -10.748 -14.567 41.768 1.00 86.50 92 PHE A N 1
ATOM 715 C CA . PHE A 1 92 ? -10.722 -13.109 41.628 1.00 86.50 92 PHE A CA 1
ATOM 716 C C . PHE A 1 92 ? -9.409 -12.610 41.017 1.00 86.50 92 PHE A C 1
ATOM 718 O O . PHE A 1 92 ? -9.439 -11.727 40.162 1.00 86.50 92 PHE A O 1
ATOM 725 N N . LEU A 1 93 ? -8.272 -13.193 41.400 1.00 87.94 93 LEU A N 1
ATOM 726 C CA . LEU A 1 93 ? -6.963 -12.878 40.833 1.00 87.94 93 LEU A CA 1
ATOM 727 C C . LEU A 1 93 ? -6.885 -13.302 39.361 1.00 87.94 93 LEU A C 1
ATOM 729 O O . LEU A 1 93 ? -6.426 -12.527 38.527 1.00 87.94 93 LEU A O 1
ATOM 733 N N . SER A 1 94 ? -7.402 -14.482 39.018 1.00 85.19 94 SER A N 1
ATOM 734 C CA . SER A 1 94 ? -7.506 -14.967 37.638 1.00 85.19 94 SER A CA 1
ATOM 735 C C . SER A 1 94 ? -8.381 -14.048 36.778 1.00 85.19 94 SER A C 1
ATOM 737 O O . SER A 1 94 ? -7.953 -13.600 35.715 1.00 85.19 94 SER A O 1
ATOM 739 N N . LEU A 1 95 ? -9.571 -13.677 37.264 1.00 84.12 95 LEU A N 1
ATOM 740 C CA . LEU A 1 95 ? -10.468 -12.742 36.581 1.00 84.12 95 LEU A CA 1
ATOM 741 C C . LEU A 1 95 ? -9.838 -11.353 36.438 1.00 84.12 95 LEU A C 1
ATOM 743 O O . LEU A 1 95 ? -9.966 -10.732 35.385 1.00 84.12 95 LEU A O 1
ATOM 747 N N . PHE A 1 96 ? -9.127 -10.863 37.453 1.00 82.69 96 PHE A N 1
ATOM 748 C CA . PHE A 1 96 ? -8.414 -9.589 37.379 1.00 82.69 96 PHE A CA 1
ATOM 749 C C . PHE A 1 96 ? -7.314 -9.622 36.309 1.00 82.69 96 PHE A C 1
ATOM 751 O O . PHE A 1 96 ? -7.252 -8.721 35.474 1.00 82.69 96 PHE A O 1
ATOM 758 N N . LEU A 1 97 ? -6.513 -10.691 36.257 1.00 80.19 97 LEU A N 1
ATOM 759 C CA . LEU A 1 97 ? -5.467 -10.875 35.246 1.00 80.19 97 LEU A CA 1
ATOM 760 C C . LEU A 1 97 ? -6.041 -10.951 33.821 1.00 80.19 97 LEU A C 1
ATOM 762 O O . LEU A 1 97 ? -5.486 -10.329 32.915 1.00 80.19 97 LEU A O 1
ATOM 766 N N . LEU A 1 98 ? -7.188 -11.609 33.620 1.00 74.19 98 LEU A N 1
ATOM 767 C CA . LEU A 1 98 ? -7.868 -11.673 32.317 1.00 74.19 98 LEU A CA 1
ATOM 768 C C . LEU A 1 98 ? -8.342 -10.300 31.809 1.00 74.19 98 LEU A C 1
ATOM 770 O O . LEU A 1 98 ? -8.373 -10.074 30.602 1.00 74.19 98 LEU A O 1
ATOM 774 N N . ASN A 1 99 ? -8.650 -9.356 32.703 1.00 70.25 99 ASN A N 1
ATOM 775 C CA . ASN A 1 99 ? -9.055 -7.997 32.326 1.00 70.25 99 ASN A CA 1
ATOM 776 C C . ASN A 1 99 ? -7.872 -7.081 31.948 1.00 70.25 99 ASN A C 1
ATOM 778 O O . ASN A 1 99 ? -8.095 -5.982 31.443 1.00 70.25 99 ASN A O 1
ATOM 782 N N . THR A 1 100 ? -6.619 -7.508 32.158 1.00 66.75 100 THR A N 1
ATOM 783 C CA . THR A 1 100 ? -5.427 -6.692 31.840 1.00 66.75 100 THR A CA 1
ATOM 784 C C . THR A 1 100 ? -4.868 -6.915 30.433 1.00 66.75 100 THR A C 1
ATOM 786 O O . THR A 1 100 ? -4.052 -6.119 29.963 1.00 66.75 100 THR A O 1
ATOM 789 N N . VAL A 1 101 ? -5.323 -7.948 29.715 1.00 66.31 101 VAL A N 1
ATOM 790 C CA . VAL A 1 101 ? -4.864 -8.228 28.347 1.00 66.31 101 VAL A CA 1
ATOM 791 C C . VAL A 1 101 ? -5.628 -7.349 27.360 1.00 66.31 101 VAL A C 1
ATOM 793 O O . VAL A 1 101 ? -6.610 -7.750 26.737 1.00 66.31 101 VAL A O 1
ATOM 796 N N . GLN A 1 102 ? -5.172 -6.111 27.204 1.00 62.56 102 GLN A N 1
ATOM 797 C CA . GLN A 1 102 ? -5.683 -5.223 26.168 1.00 62.56 102 GLN A CA 1
ATOM 798 C C . GLN A 1 102 ? -5.022 -5.591 24.836 1.00 62.56 102 GLN A C 1
ATOM 800 O O . GLN A 1 102 ? -3.898 -5.180 24.548 1.00 62.56 102 GLN A O 1
ATOM 805 N N . SER A 1 103 ? -5.711 -6.393 24.022 1.00 62.97 103 SER A N 1
ATOM 806 C CA . SER A 1 103 ? -5.225 -6.737 22.685 1.00 62.97 103 SER A CA 1
ATOM 807 C C . SER A 1 103 ? -5.194 -5.487 21.799 1.00 62.97 103 SER A C 1
ATOM 809 O O . SER A 1 103 ? -6.231 -4.896 21.491 1.00 62.97 103 SER A O 1
ATOM 811 N N . GLN A 1 104 ? -3.993 -5.055 21.414 1.00 67.19 104 GLN A N 1
ATOM 812 C CA . GLN A 1 104 ? -3.777 -3.965 20.462 1.00 67.19 104 GLN A CA 1
ATOM 813 C C . GLN A 1 104 ? -3.812 -4.542 19.046 1.00 67.19 104 GLN A C 1
ATOM 815 O O . GLN A 1 104 ? -2.778 -4.775 18.427 1.00 67.19 104 GLN A O 1
ATOM 820 N N . LEU A 1 105 ? -5.015 -4.842 18.561 1.00 74.00 105 LEU A N 1
ATOM 821 C CA . LEU A 1 105 ? -5.219 -5.282 17.186 1.00 74.00 105 LEU A CA 1
ATOM 822 C C . LEU A 1 105 ? -5.484 -4.066 16.292 1.00 74.00 105 LEU A C 1
ATOM 824 O O . LEU A 1 105 ? -6.410 -3.283 16.527 1.00 74.00 105 LEU A O 1
ATOM 828 N N . ALA A 1 106 ? -4.671 -3.932 15.252 1.00 86.00 106 ALA A N 1
ATOM 829 C CA . ALA A 1 106 ? -4.871 -2.990 14.166 1.00 86.00 106 ALA A CA 1
ATOM 830 C C . ALA A 1 106 ? -4.768 -3.744 12.837 1.00 86.00 106 ALA A C 1
ATOM 832 O O . ALA A 1 106 ? -3.982 -4.683 12.702 1.00 86.00 106 ALA A O 1
ATOM 833 N N . VAL A 1 107 ? -5.593 -3.339 11.874 1.00 92.38 107 VAL A N 1
ATOM 834 C CA . VAL A 1 107 ? -5.628 -3.897 10.516 1.00 92.38 107 VAL A CA 1
ATOM 835 C C . VAL A 1 107 ? -5.350 -2.771 9.530 1.00 92.38 107 VAL A C 1
ATOM 837 O O . VAL A 1 107 ? -5.836 -1.653 9.707 1.00 92.38 107 VAL A O 1
ATOM 840 N N . ALA A 1 108 ? -4.574 -3.048 8.486 1.00 94.69 108 ALA A N 1
ATOM 841 C CA . ALA A 1 108 ? -4.284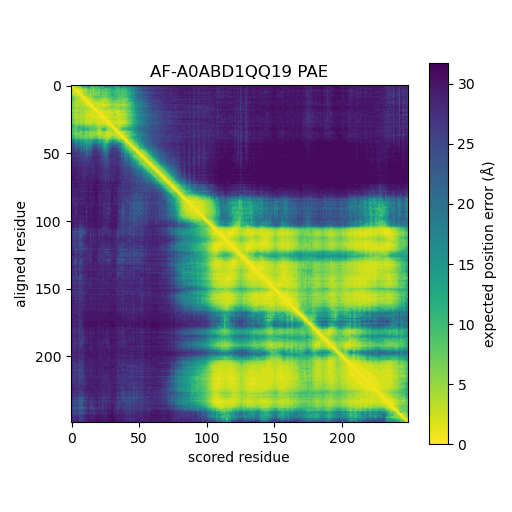 -2.082 7.433 1.00 94.69 108 ALA A CA 1
ATOM 842 C C . ALA A 1 108 ? -5.193 -2.272 6.215 1.00 94.69 108 ALA A C 1
ATOM 844 O O . ALA A 1 108 ? -5.535 -3.386 5.825 1.00 94.69 108 ALA A O 1
ATOM 845 N N . SER A 1 109 ? -5.511 -1.169 5.545 1.00 95.50 109 SER A N 1
ATOM 846 C CA . SER A 1 109 ? -6.068 -1.160 4.195 1.00 95.50 109 SER A CA 1
ATOM 847 C C . SER A 1 109 ? -5.179 -0.312 3.293 1.00 95.50 109 SER A C 1
ATOM 849 O O . SER A 1 109 ? -4.942 0.866 3.568 1.00 95.50 109 SER A O 1
ATOM 851 N N . ILE A 1 110 ? -4.714 -0.898 2.193 1.00 95.50 110 ILE A N 1
ATOM 852 C CA . ILE A 1 110 ? -3.829 -0.273 1.210 1.00 95.50 110 ILE A CA 1
ATOM 853 C C . ILE A 1 110 ? -4.584 -0.091 -0.106 1.00 95.50 110 ILE A C 1
ATOM 855 O O . ILE A 1 110 ? -5.015 -1.060 -0.727 1.00 95.50 110 ILE A O 1
ATOM 859 N N . ASP A 1 111 ? -4.705 1.160 -0.547 1.00 93.94 111 ASP A N 1
ATOM 860 C CA . ASP A 1 111 ? -5.173 1.519 -1.883 1.00 93.94 111 ASP A CA 1
ATOM 861 C C . ASP A 1 111 ? -3.974 1.594 -2.839 1.00 93.94 111 ASP A C 1
ATOM 863 O O . ASP A 1 111 ? -3.264 2.612 -2.870 1.00 93.94 111 ASP A O 1
ATOM 867 N N . LEU A 1 112 ? -3.712 0.510 -3.581 1.00 89.88 112 LEU A N 1
ATOM 868 C CA . LEU A 1 112 ? -2.556 0.402 -4.477 1.00 89.88 112 LEU A CA 1
ATOM 869 C C . LEU A 1 112 ? -2.865 1.026 -5.846 1.00 89.88 112 LEU A C 1
ATOM 871 O O . LEU A 1 112 ? -3.031 0.358 -6.867 1.00 89.88 112 LEU A O 1
ATOM 875 N N . GLY A 1 113 ? -2.961 2.353 -5.862 1.00 85.25 113 GLY A N 1
ATOM 876 C CA . GLY A 1 113 ? -3.220 3.120 -7.073 1.00 85.25 113 GLY A CA 1
ATOM 877 C C . GLY A 1 113 ? -1.985 3.300 -7.960 1.00 85.25 113 GLY A C 1
ATOM 878 O O . GLY A 1 113 ? -0.852 3.402 -7.497 1.00 85.25 113 GLY A O 1
ATOM 879 N N . SER A 1 114 ? -2.217 3.474 -9.263 1.00 80.81 114 SER A N 1
ATOM 880 C CA . SER A 1 114 ? -1.153 3.659 -10.269 1.00 80.81 114 SER A CA 1
ATOM 881 C C . SER A 1 114 ? -0.344 4.935 -10.078 1.00 80.81 114 SER A C 1
ATOM 883 O O . SER A 1 114 ? 0.826 5.008 -10.440 1.00 80.81 114 SER A O 1
ATOM 885 N N . LYS A 1 115 ? -0.981 5.979 -9.545 1.00 82.56 115 LYS A N 1
ATOM 886 C CA . LYS A 1 115 ? -0.363 7.292 -9.334 1.00 82.56 115 LYS A CA 1
ATOM 887 C C . LYS A 1 115 ? -0.018 7.543 -7.878 1.00 82.56 115 LYS A C 1
ATOM 889 O O . LYS A 1 115 ? 1.010 8.153 -7.598 1.00 82.56 115 LYS A O 1
ATOM 894 N N . CYS A 1 116 ? -0.895 7.113 -6.985 1.00 88.94 116 CYS A N 1
ATOM 895 C CA . CYS A 1 116 ? -0.814 7.398 -5.568 1.00 88.94 116 CYS A CA 1
ATOM 896 C C . CYS A 1 116 ? -1.163 6.141 -4.786 1.00 88.94 116 CYS A C 1
ATOM 898 O O . CYS A 1 116 ? -2.132 5.459 -5.107 1.00 88.94 116 CYS A O 1
ATOM 900 N N . LEU A 1 117 ? -0.399 5.924 -3.733 1.00 92.69 117 LEU A N 1
ATOM 901 C CA . LEU A 1 117 ? -0.655 5.012 -2.645 1.00 92.69 117 LEU A CA 1
ATOM 902 C C . LEU A 1 117 ? -1.457 5.761 -1.574 1.00 92.69 117 LEU A C 1
ATOM 904 O O . LEU A 1 117 ? -1.088 6.876 -1.179 1.00 92.69 117 LEU A O 1
ATOM 908 N N . LYS A 1 118 ? -2.545 5.160 -1.093 1.00 95.19 118 LYS A N 1
ATOM 909 C CA . LYS A 1 118 ? -3.196 5.597 0.150 1.00 95.19 118 LYS A CA 1
ATOM 910 C C . LYS A 1 118 ? -3.234 4.444 1.119 1.00 95.19 118 LYS A C 1
ATOM 912 O O . LYS A 1 118 ? -3.419 3.300 0.719 1.00 95.19 118 LYS A O 1
ATOM 917 N N . VAL A 1 119 ? -3.094 4.769 2.390 1.00 95.75 119 VAL A N 1
ATOM 918 C CA . VAL A 1 119 ? -3.040 3.767 3.438 1.00 95.75 119 VAL A CA 1
ATOM 919 C C . VAL A 1 119 ? -3.947 4.207 4.571 1.00 95.75 119 VAL A C 1
ATOM 921 O O . VAL A 1 119 ? -4.025 5.392 4.895 1.00 95.75 119 VAL A O 1
ATOM 924 N N . THR A 1 120 ? -4.703 3.264 5.109 1.00 95.25 120 THR A N 1
ATOM 925 C CA . THR A 1 120 ? -5.664 3.494 6.184 1.00 95.25 120 THR A CA 1
ATOM 926 C C . THR A 1 120 ? -5.442 2.442 7.252 1.00 95.25 120 THR A C 1
ATOM 928 O O . THR A 1 120 ? -5.336 1.260 6.934 1.00 95.25 120 THR A O 1
ATOM 931 N N . VAL A 1 121 ? -5.394 2.868 8.509 1.00 94.62 121 VAL A N 1
ATOM 932 C CA . VAL A 1 121 ? -5.424 1.969 9.658 1.00 94.62 121 VAL A CA 1
ATOM 933 C C . VAL A 1 121 ? -6.855 1.851 10.168 1.00 94.62 121 VAL A C 1
ATOM 935 O O . VAL A 1 121 ? -7.592 2.840 10.254 1.00 94.62 121 VAL A O 1
ATOM 938 N N . VAL A 1 122 ? -7.240 0.632 10.517 1.00 91.94 122 VAL A N 1
ATOM 939 C CA . VAL A 1 122 ? -8.446 0.331 11.276 1.00 91.94 122 VAL A CA 1
ATOM 940 C C . VAL A 1 122 ? -8.011 -0.082 12.675 1.00 91.94 122 VAL A C 1
ATOM 942 O O . VAL A 1 122 ? -7.402 -1.137 12.857 1.00 91.94 122 VAL A O 1
ATOM 945 N N . ASN A 1 123 ? -8.300 0.769 13.656 1.00 88.12 123 ASN A N 1
ATOM 946 C CA . ASN A 1 123 ? -7.969 0.513 15.052 1.00 88.12 123 ASN A CA 1
ATOM 947 C C . ASN A 1 123 ? -9.143 -0.199 15.717 1.00 88.12 123 ASN A C 1
ATOM 949 O O . ASN A 1 123 ? -10.254 0.330 15.751 1.00 88.12 123 ASN A O 1
ATOM 953 N N . LEU A 1 124 ? -8.894 -1.377 16.287 1.00 83.00 124 LEU A N 1
ATOM 954 C CA . LEU A 1 124 ? -9.919 -2.124 17.025 1.00 83.00 124 LEU A CA 1
ATOM 955 C C . LEU A 1 124 ? -9.972 -1.711 18.504 1.00 83.00 124 LEU A C 1
ATOM 957 O O . LEU A 1 124 ? -10.898 -2.080 19.226 1.00 83.00 124 LEU A O 1
ATOM 961 N N . LYS A 1 125 ? -8.996 -0.914 18.960 1.00 79.25 125 LYS A N 1
ATOM 962 C CA . LYS A 1 125 ? -8.914 -0.425 20.336 1.00 79.25 125 LYS A CA 1
ATOM 963 C C . LYS A 1 125 ? -9.953 0.682 20.605 1.00 79.25 125 LYS A C 1
ATOM 965 O O . LYS A 1 125 ? -9.955 1.696 19.901 1.00 79.25 125 LYS A O 1
ATOM 970 N N . PRO A 1 126 ? -10.769 0.564 21.672 1.00 73.50 126 PRO A N 1
ATOM 971 C CA . PRO A 1 126 ? -11.659 1.638 22.111 1.00 73.50 126 PRO A CA 1
ATOM 972 C C . PRO A 1 126 ? -10.884 2.912 22.483 1.00 73.50 126 PRO A C 1
ATOM 974 O O . PRO A 1 126 ? -9.838 2.841 23.129 1.00 73.50 126 PRO A O 1
ATOM 977 N N . GLY A 1 127 ? -11.407 4.080 22.103 1.00 77.94 127 GLY A N 1
ATOM 978 C CA . GLY A 1 127 ? -10.816 5.390 22.418 1.00 77.94 127 GLY A CA 1
ATOM 979 C C . GLY A 1 127 ? -9.919 5.985 21.326 1.00 77.94 127 GLY A C 1
ATOM 980 O O . GLY A 1 127 ? -9.521 7.141 21.436 1.00 77.94 127 GLY A O 1
ATOM 981 N N . GLN A 1 128 ? -9.638 5.244 20.253 1.00 77.31 128 GLN A N 1
ATOM 982 C CA . GLN A 1 128 ? -9.052 5.789 19.026 1.00 77.31 128 GLN A CA 1
ATOM 983 C C . GLN A 1 128 ? -10.114 5.914 17.932 1.00 77.31 128 GLN A C 1
ATOM 985 O O . GLN A 1 128 ? -11.164 5.273 17.989 1.00 77.31 128 GLN A O 1
ATOM 990 N N . ALA A 1 129 ? -9.838 6.739 16.917 1.00 84.19 129 ALA A N 1
ATOM 991 C CA . ALA A 1 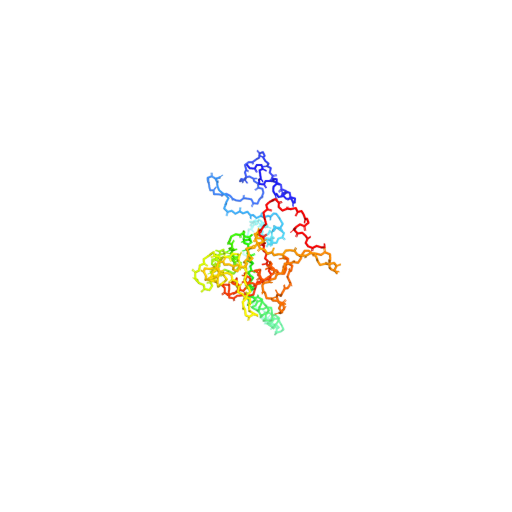129 ? -10.672 6.759 15.723 1.00 84.19 129 ALA A CA 1
ATOM 992 C C . ALA A 1 129 ? -10.651 5.354 15.086 1.00 84.19 129 ALA A C 1
ATOM 994 O O . ALA A 1 129 ? -9.557 4.852 14.798 1.00 84.19 129 ALA A O 1
ATOM 995 N N . PRO A 1 130 ? -11.823 4.724 14.863 1.00 86.69 130 PRO A N 1
ATOM 996 C CA . PRO A 1 130 ? -11.895 3.340 14.397 1.00 86.69 130 PRO A CA 1
ATOM 997 C C . PRO A 1 130 ? -11.294 3.178 13.002 1.00 86.69 130 PRO A C 1
ATOM 999 O O . PRO A 1 130 ? -10.745 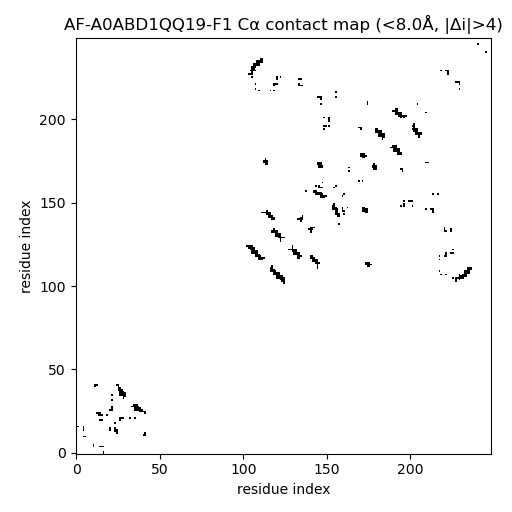2.132 12.686 1.00 86.69 130 PRO A O 1
ATOM 1002 N N . ILE A 1 131 ? -11.361 4.224 12.176 1.00 92.19 131 ILE A N 1
ATOM 1003 C CA . ILE A 1 131 ? -10.764 4.275 10.844 1.00 92.19 131 ILE A CA 1
ATOM 1004 C C . ILE A 1 131 ? -10.000 5.591 10.738 1.00 92.19 131 ILE A C 1
ATOM 1006 O O . ILE A 1 131 ? -10.564 6.660 10.982 1.00 92.19 131 ILE A O 1
ATOM 1010 N N . SER A 1 132 ? -8.722 5.524 10.375 1.00 92.31 132 SER A N 1
ATOM 1011 C CA . SER A 1 132 ? -7.865 6.699 10.237 1.00 92.31 132 SER A CA 1
ATOM 1012 C C . SER A 1 132 ? -6.954 6.570 9.023 1.00 92.31 132 SER A C 1
ATOM 1014 O O . SER A 1 132 ? -6.314 5.542 8.819 1.00 92.31 132 SER A O 1
ATOM 1016 N N . ILE A 1 133 ? -6.903 7.617 8.197 1.00 94.69 133 ILE A N 1
ATOM 1017 C CA . ILE A 1 133 ? -6.010 7.658 7.035 1.00 94.69 133 ILE A CA 1
ATOM 1018 C C . ILE A 1 133 ? -4.606 7.985 7.528 1.00 94.69 133 ILE A C 1
ATOM 1020 O O . ILE A 1 133 ? -4.388 9.024 8.157 1.00 94.69 133 ILE A O 1
ATOM 1024 N N . THR A 1 134 ? -3.671 7.105 7.201 1.00 94.81 134 THR A N 1
ATOM 1025 C CA . THR A 1 134 ? -2.265 7.227 7.553 1.00 94.81 134 THR A CA 1
ATOM 1026 C C . THR A 1 134 ? -1.624 8.404 6.825 1.00 94.81 134 THR A C 1
ATOM 1028 O O . THR A 1 134 ? -1.942 8.708 5.670 1.00 94.81 134 THR A O 1
ATOM 1031 N N . ILE A 1 135 ? -0.710 9.075 7.517 1.00 94.50 135 ILE A N 1
ATOM 1032 C CA . ILE A 1 135 ? 0.046 10.208 6.996 1.00 94.50 135 ILE A CA 1
ATOM 1033 C C . ILE A 1 135 ? 1.491 9.761 6.736 1.00 94.50 135 ILE A C 1
ATOM 1035 O O . ILE A 1 135 ? 2.044 8.977 7.502 1.00 94.50 135 ILE A O 1
ATOM 1039 N N . ASN A 1 136 ? 2.090 10.232 5.642 1.00 94.38 136 ASN A N 1
ATOM 1040 C CA . ASN A 1 136 ? 3.491 9.961 5.323 1.00 94.38 136 ASN A CA 1
ATOM 1041 C C . ASN A 1 136 ? 4.467 10.893 6.063 1.00 94.38 136 ASN A C 1
ATOM 1043 O O . ASN A 1 136 ? 4.062 11.833 6.749 1.00 94.38 136 ASN A O 1
ATOM 1047 N N . GLU A 1 137 ? 5.765 10.673 5.868 1.00 93.69 137 GLU A N 1
ATOM 1048 C CA . GLU A 1 137 ? 6.851 11.488 6.425 1.00 93.69 137 GLU A CA 1
ATOM 1049 C C . GLU A 1 137 ? 6.759 12.985 6.068 1.00 93.69 137 GLU A C 1
ATOM 1051 O O . GLU A 1 137 ? 7.217 13.835 6.825 1.00 93.69 137 GLU A O 1
ATOM 1056 N N . MET A 1 138 ? 6.091 13.325 4.961 1.00 92.94 138 MET A N 1
ATOM 1057 C CA . MET A 1 138 ? 5.869 14.702 4.499 1.00 92.94 138 MET A CA 1
ATOM 1058 C C . MET A 1 138 ? 4.530 15.297 4.958 1.00 92.94 138 MET A C 1
ATOM 1060 O O . MET A 1 138 ? 4.077 16.303 4.410 1.00 92.94 138 MET A O 1
ATOM 1064 N N . SER A 1 139 ? 3.866 14.690 5.942 1.00 93.94 139 SER A N 1
ATOM 1065 C CA . SER A 1 139 ? 2.564 15.136 6.454 1.00 93.94 139 SER A CA 1
ATOM 1066 C C . SER A 1 139 ? 1.416 15.104 5.423 1.00 93.94 139 SER A C 1
ATOM 1068 O O . SER A 1 139 ? 0.437 15.845 5.534 1.00 93.94 139 SER A O 1
ATOM 1070 N N . LYS A 1 140 ? 1.489 14.225 4.413 1.00 93.56 140 LYS A N 1
ATOM 1071 C CA . LYS A 1 140 ? 0.461 14.048 3.369 1.00 93.56 140 LYS A CA 1
ATOM 1072 C C . LYS A 1 140 ? -0.291 12.723 3.526 1.00 93.56 140 LYS A C 1
ATOM 1074 O O . LYS A 1 140 ? 0.274 11.703 3.895 1.00 93.56 140 LYS A O 1
ATOM 1079 N N . ARG A 1 141 ? -1.581 12.724 3.160 1.00 94.38 141 ARG A N 1
ATOM 1080 C CA . ARG A 1 141 ? -2.477 11.538 3.152 1.00 94.38 141 ARG A CA 1
ATOM 1081 C C . ARG A 1 141 ? -2.441 10.724 1.850 1.00 94.38 141 ARG A C 1
ATOM 1083 O O . ARG A 1 141 ? -3.187 9.762 1.682 1.00 94.38 141 ARG A O 1
ATOM 1090 N N . LYS A 1 142 ? -1.662 11.177 0.871 1.00 93.44 142 LYS A N 1
ATOM 1091 C CA . LYS A 1 142 ? -1.462 10.518 -0.421 1.00 93.44 142 LYS A CA 1
ATOM 1092 C C . LYS A 1 142 ? 0.031 10.492 -0.668 1.00 93.44 142 LYS A C 1
ATOM 1094 O O . LYS A 1 142 ? 0.634 11.560 -0.738 1.00 93.44 142 LYS A O 1
ATOM 1099 N N . THR A 1 143 ? 0.581 9.304 -0.850 1.00 93.38 143 THR A N 1
ATOM 1100 C CA . THR A 1 143 ? 1.986 9.140 -1.211 1.00 93.38 143 THR A CA 1
ATOM 1101 C C . THR A 1 143 ? 2.080 8.812 -2.699 1.00 93.38 143 THR A C 1
ATOM 1103 O O . THR A 1 143 ? 1.270 8.029 -3.194 1.00 93.38 143 THR A O 1
ATOM 1106 N N . PRO A 1 144 ? 3.019 9.389 -3.461 1.00 90.44 144 PRO A N 1
ATOM 1107 C CA . PRO A 1 144 ? 3.284 8.957 -4.830 1.00 90.44 144 PRO A CA 1
ATOM 1108 C C . PRO A 1 144 ? 3.610 7.457 -4.879 1.00 90.44 144 PRO A C 1
ATOM 1110 O O . PRO A 1 144 ? 4.424 6.973 -4.102 1.00 90.44 144 PRO A O 1
ATOM 1113 N N . SER A 1 145 ? 2.979 6.700 -5.779 1.00 88.50 145 SER A N 1
ATOM 1114 C CA . SER A 1 145 ? 3.296 5.273 -5.955 1.00 88.50 145 SER A CA 1
ATOM 1115 C C . SER A 1 145 ? 4.460 5.130 -6.940 1.00 88.50 145 SER A C 1
ATOM 1117 O O . SER A 1 145 ? 4.275 4.815 -8.119 1.00 88.50 145 SER A O 1
ATOM 1119 N N . LEU A 1 146 ? 5.646 5.510 -6.466 1.00 84.38 146 LEU A N 1
ATOM 1120 C CA . LEU A 1 146 ? 6.871 5.624 -7.251 1.00 84.38 146 LEU A CA 1
ATOM 1121 C C . LEU A 1 146 ? 8.045 5.038 -6.461 1.00 84.38 146 LEU A C 1
ATOM 1123 O O . LEU A 1 146 ? 8.149 5.244 -5.249 1.00 84.38 146 LEU A O 1
ATOM 1127 N N . VAL A 1 147 ? 8.899 4.302 -7.169 1.00 86.19 147 VAL A N 1
ATOM 1128 C CA . VAL A 1 147 ? 10.173 3.784 -6.665 1.00 86.19 147 VAL A CA 1
ATOM 1129 C C . VAL A 1 147 ? 11.277 4.280 -7.588 1.00 86.19 147 VAL A C 1
ATOM 1131 O O . VAL A 1 147 ? 11.135 4.256 -8.813 1.00 86.19 147 VAL A O 1
ATOM 1134 N N . ALA A 1 148 ? 12.363 4.758 -6.994 1.00 83.56 148 ALA A N 1
ATOM 1135 C CA . ALA A 1 148 ? 13.562 5.171 -7.700 1.00 83.56 148 ALA A CA 1
ATOM 1136 C C . ALA A 1 148 ? 14.794 4.576 -7.027 1.00 83.56 148 ALA A C 1
ATOM 1138 O O . ALA A 1 148 ? 14.812 4.373 -5.813 1.00 83.56 148 ALA A O 1
ATOM 1139 N N . PHE A 1 149 ? 15.828 4.343 -7.824 1.00 82.94 149 PHE A N 1
ATOM 1140 C CA . PHE A 1 149 ? 17.126 3.891 -7.347 1.00 82.94 149 PHE A CA 1
ATOM 1141 C C . PHE A 1 149 ? 18.151 4.960 -7.673 1.00 82.94 149 PHE A C 1
ATOM 1143 O O . PHE A 1 149 ? 18.163 5.517 -8.777 1.00 82.94 149 PHE A O 1
ATOM 1150 N N . HIS A 1 150 ? 18.944 5.317 -6.674 1.00 80.44 150 HIS A N 1
ATOM 1151 C CA . HIS A 1 150 ? 19.999 6.290 -6.842 1.00 80.44 150 HIS A CA 1
ATOM 1152 C C . HIS A 1 150 ? 21.134 6.019 -5.869 1.00 80.44 150 HIS A C 1
ATOM 1154 O O . HIS A 1 150 ? 20.922 6.007 -4.657 1.00 80.44 150 HIS A O 1
ATOM 1160 N N . SER A 1 151 ? 22.346 5.882 -6.405 1.00 82.44 151 SER A N 1
ATOM 1161 C CA . SER A 1 151 ? 23.564 5.713 -5.609 1.00 82.44 151 SER A CA 1
ATOM 1162 C C . SER A 1 151 ? 23.458 4.500 -4.680 1.00 82.44 151 SER A C 1
ATOM 1164 O O . SER A 1 151 ? 23.765 4.595 -3.491 1.00 82.44 151 SER A O 1
ATOM 1166 N N . ASN A 1 152 ? 22.960 3.376 -5.212 1.00 79.00 152 ASN A N 1
ATOM 1167 C CA . ASN A 1 152 ? 22.744 2.123 -4.484 1.00 79.00 152 ASN A CA 1
ATOM 1168 C C . ASN A 1 152 ? 21.763 2.255 -3.297 1.00 79.00 152 ASN A C 1
ATOM 1170 O O . ASN A 1 152 ? 21.763 1.448 -2.370 1.00 79.00 152 ASN A O 1
ATOM 1174 N N . SER A 1 153 ? 20.932 3.300 -3.303 1.00 83.00 153 SER A N 1
ATOM 1175 C CA . SER A 1 153 ? 19.883 3.541 -2.315 1.00 83.00 153 SER A CA 1
ATOM 1176 C C . SER A 1 153 ? 18.520 3.529 -2.990 1.00 83.00 153 SER A C 1
ATOM 1178 O O . SER A 1 153 ? 18.333 4.057 -4.089 1.00 83.00 153 SER A O 1
ATOM 1180 N N . ARG A 1 154 ? 17.541 2.937 -2.308 1.00 86.50 154 ARG A N 1
ATOM 1181 C CA . ARG A 1 154 ? 16.154 2.908 -2.760 1.00 86.50 154 ARG A CA 1
ATOM 1182 C C . ARG A 1 154 ? 15.378 4.076 -2.168 1.00 86.50 154 ARG A C 1
ATOM 1184 O O . ARG A 1 154 ? 15.244 4.164 -0.952 1.00 86.50 154 ARG A O 1
ATOM 1191 N N . LEU A 1 155 ? 14.772 4.872 -3.039 1.00 88.50 155 LEU A N 1
ATOM 1192 C CA . LEU A 1 155 ? 13.897 5.988 -2.695 1.00 88.50 155 LEU A CA 1
ATOM 1193 C C . LEU A 1 155 ? 12.453 5.613 -3.037 1.00 88.50 155 LEU A C 1
ATOM 1195 O O . LEU A 1 155 ? 12.181 5.061 -4.107 1.00 88.50 155 LEU A O 1
ATOM 1199 N N . ILE A 1 156 ? 11.510 5.925 -2.151 1.00 90.12 156 ILE A N 1
ATOM 1200 C CA . ILE A 1 156 ? 10.085 5.607 -2.329 1.00 90.12 156 ILE A CA 1
ATOM 1201 C C . ILE A 1 156 ? 9.259 6.861 -2.052 1.00 90.12 156 ILE A C 1
ATOM 1203 O O . ILE A 1 156 ? 9.626 7.700 -1.233 1.00 90.12 156 ILE A O 1
ATOM 1207 N N . GLY A 1 157 ? 8.133 7.015 -2.746 1.00 90.19 157 GLY A N 1
ATOM 1208 C CA . GLY A 1 157 ? 7.162 8.048 -2.404 1.00 90.19 157 GLY A CA 1
ATOM 1209 C C . GLY A 1 157 ? 7.632 9.453 -2.760 1.00 90.19 157 GLY A C 1
ATOM 1210 O O . GLY A 1 157 ? 8.003 9.719 -3.904 1.00 90.19 157 GLY A O 1
ATOM 1211 N N . GLU A 1 158 ? 7.578 10.370 -1.798 1.00 91.44 158 GLU A N 1
ATOM 1212 C CA . GLU A 1 158 ? 7.916 11.784 -2.014 1.00 91.44 158 GLU A CA 1
ATOM 1213 C C . GLU A 1 158 ? 9.394 11.978 -2.378 1.00 91.44 158 GLU A C 1
ATOM 1215 O O . GLU A 1 158 ? 9.715 12.803 -3.234 1.00 91.44 158 GLU A O 1
ATOM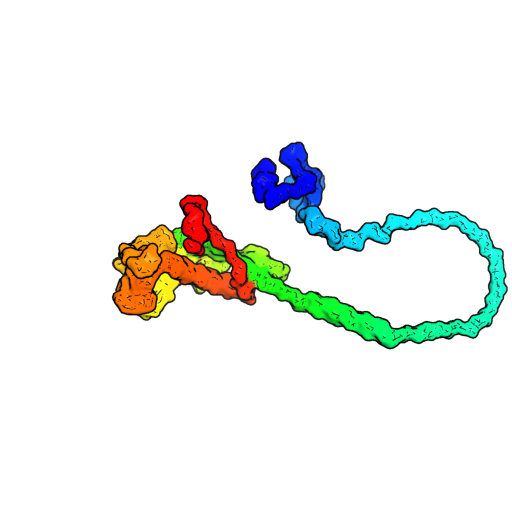 1220 N N . GLU A 1 159 ? 10.286 11.168 -1.811 1.00 90.06 159 GLU A N 1
ATOM 1221 C CA . GLU A 1 159 ? 11.720 11.225 -2.102 1.00 90.06 159 GLU A CA 1
ATOM 1222 C C . GLU A 1 159 ? 12.017 10.842 -3.560 1.00 90.06 159 GLU A C 1
ATOM 1224 O O . GLU A 1 159 ? 12.724 11.551 -4.280 1.00 90.06 159 GLU A O 1
ATOM 1229 N N . SER A 1 160 ? 11.380 9.768 -4.039 1.00 87.31 160 SER A N 1
ATOM 1230 C CA . SER A 1 160 ? 11.480 9.350 -5.441 1.00 87.31 160 SER A CA 1
ATOM 1231 C C . SER A 1 160 ? 10.892 10.392 -6.404 1.00 87.31 160 SER A C 1
ATOM 1233 O O . SER A 1 160 ? 11.433 10.620 -7.488 1.00 87.31 160 SER A O 1
ATOM 1235 N N . LEU A 1 161 ? 9.819 11.083 -5.995 1.00 86.19 161 LEU A N 1
ATOM 1236 C CA . LEU A 1 161 ? 9.195 12.148 -6.781 1.00 86.19 161 LEU A CA 1
ATOM 1237 C C . LEU A 1 161 ? 10.107 13.378 -6.893 1.00 86.19 161 LEU A C 1
ATOM 1239 O O . LEU A 1 161 ? 10.175 14.000 -7.954 1.00 86.19 161 LEU A O 1
ATOM 1243 N N . GLY A 1 162 ? 10.839 13.709 -5.827 1.00 86.75 162 GLY A N 1
ATOM 1244 C CA . GLY A 1 162 ? 11.838 14.777 -5.841 1.00 86.75 162 GLY A CA 1
ATOM 1245 C C . GLY A 1 162 ? 12.968 14.508 -6.836 1.00 86.75 162 GLY A C 1
ATOM 1246 O O . GLY A 1 162 ? 13.410 15.424 -7.532 1.00 86.75 162 GLY A O 1
ATOM 1247 N N . LEU A 1 163 ? 13.396 13.248 -6.960 1.00 83.69 163 LEU A N 1
ATOM 1248 C CA . LEU A 1 163 ? 14.416 12.855 -7.931 1.00 83.69 163 LEU A CA 1
ATOM 1249 C C . LEU A 1 163 ? 13.907 12.966 -9.377 1.00 83.69 163 LEU A C 1
ATOM 1251 O O . LEU A 1 163 ? 14.644 13.450 -10.236 1.00 83.69 163 LEU A O 1
ATOM 1255 N N . LEU A 1 164 ? 12.643 12.605 -9.632 1.00 78.00 164 LEU A N 1
ATOM 1256 C CA . LEU A 1 164 ? 12.001 12.752 -10.947 1.00 78.00 164 LEU A CA 1
ATOM 1257 C C . LEU A 1 164 ? 11.979 14.208 -11.427 1.00 78.00 164 LEU A C 1
ATOM 1259 O O . LEU A 1 164 ? 12.208 14.471 -12.604 1.00 78.00 164 LEU A O 1
ATOM 1263 N N . GLY A 1 165 ? 11.752 15.162 -10.521 1.00 76.81 165 GLY A N 1
ATOM 1264 C CA . GLY A 1 165 ? 11.796 16.588 -10.856 1.00 76.81 165 GLY A CA 1
ATOM 1265 C C . GLY A 1 165 ? 13.197 17.101 -11.209 1.00 76.81 165 GLY A C 1
ATOM 1266 O O . GLY A 1 165 ? 13.320 18.047 -11.982 1.00 76.81 165 GLY A O 1
ATOM 1267 N N . ARG A 1 166 ? 14.253 16.487 -10.657 1.00 80.06 166 ARG A N 1
ATOM 1268 C CA . ARG A 1 166 ? 15.654 16.891 -10.883 1.00 80.06 166 ARG A CA 1
ATOM 1269 C C . ARG A 1 166 ? 16.278 16.234 -12.106 1.00 80.06 166 ARG A C 1
ATOM 1271 O O . ARG A 1 166 ? 17.080 16.863 -12.788 1.00 80.06 166 ARG A O 1
ATOM 1278 N N . TYR A 1 167 ? 15.920 14.984 -12.377 1.00 74.81 167 TYR A N 1
ATOM 1279 C CA . TYR A 1 167 ? 16.485 14.196 -13.466 1.00 74.81 167 TYR A CA 1
ATOM 1280 C C . TYR A 1 167 ? 15.371 13.636 -14.359 1.00 74.81 167 TYR A C 1
ATOM 1282 O O . TYR A 1 167 ? 15.097 12.441 -14.310 1.00 74.81 167 TYR A O 1
ATOM 1290 N N . PRO A 1 168 ? 14.729 14.464 -15.202 1.00 65.69 168 PRO A N 1
ATOM 1291 C CA . PRO A 1 168 ? 13.597 14.034 -16.029 1.00 65.69 168 PRO A CA 1
ATOM 1292 C C . PRO A 1 168 ? 13.969 12.975 -17.080 1.00 65.69 168 PRO A C 1
ATOM 1294 O O . PRO A 1 168 ? 13.089 12.311 -17.620 1.00 65.69 168 PRO A O 1
ATOM 1297 N N . THR A 1 169 ? 15.260 12.832 -17.390 1.00 60.84 169 THR A N 1
ATOM 1298 C CA . THR A 1 169 ? 15.797 11.833 -18.322 1.00 60.84 169 THR A CA 1
ATOM 1299 C C . THR A 1 169 ? 16.008 10.462 -17.695 1.00 60.84 169 THR A C 1
ATOM 1301 O O . THR A 1 169 ? 16.119 9.493 -18.443 1.00 60.84 169 THR A O 1
ATOM 1304 N N . LYS A 1 170 ? 16.050 10.363 -16.359 1.00 63.59 170 LYS A N 1
ATOM 1305 C CA . LYS A 1 170 ? 16.155 9.067 -15.688 1.00 63.59 170 LYS A CA 1
ATOM 1306 C C . LYS A 1 170 ? 14.838 8.317 -15.820 1.00 63.59 170 LYS A C 1
ATOM 1308 O O . LYS A 1 170 ? 13.763 8.902 -15.680 1.00 63.59 170 LYS A O 1
ATOM 1313 N N . LYS A 1 171 ? 14.899 7.017 -16.087 1.00 59.88 171 LYS A N 1
ATOM 1314 C CA . LYS A 1 171 ? 13.716 6.146 -16.076 1.00 59.88 171 LYS A CA 1
ATOM 1315 C C . LYS A 1 171 ? 13.219 6.007 -14.632 1.00 59.88 171 LYS A C 1
ATOM 1317 O O . LYS A 1 171 ? 14.021 5.837 -13.723 1.00 59.88 171 LYS A O 1
ATOM 1322 N N . PHE A 1 172 ? 11.907 6.110 -14.408 1.00 59.09 172 PHE A N 1
ATOM 1323 C CA . PHE A 1 172 ? 11.275 5.995 -13.082 1.00 59.09 172 PHE A CA 1
ATOM 1324 C C . PHE A 1 172 ? 10.136 4.973 -13.093 1.00 59.09 172 PHE A C 1
ATOM 1326 O O . PHE A 1 172 ? 9.359 4.909 -14.048 1.00 59.09 172 PHE A O 1
ATOM 1333 N N . LEU A 1 173 ? 10.039 4.164 -12.026 1.00 55.31 173 LEU A N 1
ATOM 1334 C CA . LEU A 1 173 ? 9.049 3.094 -11.908 1.00 55.31 173 LEU A CA 1
ATOM 1335 C C . LEU A 1 173 ? 7.820 3.669 -11.246 1.00 55.31 173 LEU A C 1
ATOM 1337 O O . LEU A 1 173 ? 7.737 3.778 -10.020 1.00 55.31 173 LEU A O 1
ATOM 1341 N N . ARG A 1 174 ? 6.835 4.021 -12.060 1.00 58.28 174 ARG A N 1
ATOM 1342 C CA . ARG A 1 174 ? 5.501 4.268 -11.543 1.00 58.28 174 ARG A CA 1
ATOM 1343 C C . ARG A 1 174 ? 4.840 2.907 -11.360 1.00 58.28 174 ARG A C 1
ATOM 1345 O O . ARG A 1 174 ? 4.816 2.128 -12.302 1.00 58.28 174 ARG A O 1
ATOM 1352 N N . SER A 1 175 ? 4.300 2.639 -10.173 1.00 51.69 175 SER A N 1
ATOM 1353 C CA . SER A 1 175 ? 3.761 1.338 -9.718 1.00 51.69 175 SER A CA 1
ATOM 1354 C C . SER A 1 175 ? 2.894 0.567 -10.731 1.00 51.69 175 SER A C 1
ATOM 1356 O O . SER A 1 175 ? 2.820 -0.654 -10.679 1.00 51.69 175 SER A O 1
ATOM 1358 N N . LEU A 1 176 ? 2.275 1.256 -11.700 1.00 53.62 176 LEU A N 1
ATOM 1359 C CA . LEU A 1 176 ? 1.507 0.635 -12.789 1.00 53.62 176 LEU A CA 1
ATOM 1360 C C . LEU A 1 176 ? 1.825 1.188 -14.195 1.00 53.62 176 LEU A C 1
ATOM 1362 O O . LEU A 1 176 ? 1.094 0.907 -15.140 1.00 53.62 176 LEU A O 1
ATOM 1366 N N . TYR A 1 177 ? 2.890 1.979 -14.344 1.00 51.06 177 TYR A N 1
ATOM 1367 C CA . TYR A 1 177 ? 3.425 2.450 -15.626 1.00 51.06 177 TYR A CA 1
ATOM 1368 C C . TYR A 1 177 ? 4.932 2.193 -15.642 1.00 51.06 177 TYR A C 1
ATOM 1370 O O . TYR A 1 177 ? 5.737 2.975 -15.132 1.00 51.06 177 TYR A O 1
ATOM 1378 N N . LEU A 1 178 ? 5.281 1.037 -16.194 1.00 53.91 178 LEU A N 1
ATOM 1379 C CA . LEU A 1 178 ? 6.626 0.483 -16.208 1.00 53.91 178 LEU A CA 1
ATOM 1380 C C . LEU A 1 178 ? 7.408 1.068 -17.389 1.00 53.91 178 LEU A C 1
ATOM 1382 O O . LEU A 1 178 ? 7.481 0.467 -18.455 1.00 53.91 178 LEU A O 1
ATOM 1386 N N . SER A 1 179 ? 7.981 2.256 -17.213 1.00 54.44 179 SER A N 1
ATOM 1387 C CA . SER A 1 179 ? 8.832 2.899 -18.227 1.00 54.44 179 SER A CA 1
ATOM 1388 C C . SER A 1 179 ? 10.295 2.434 -18.153 1.00 54.44 179 SER A C 1
ATOM 1390 O O . SER A 1 179 ? 11.210 3.244 -18.291 1.00 54.44 179 SER A O 1
ATOM 1392 N N . TYR A 1 180 ? 10.528 1.146 -17.900 1.00 64.62 180 TYR A N 1
ATOM 1393 C CA . TYR A 1 180 ? 11.867 0.551 -17.858 1.00 64.62 180 TYR A CA 1
ATOM 1394 C C . TYR A 1 180 ? 12.080 -0.448 -18.984 1.00 64.62 180 TYR A C 1
ATOM 1396 O O . TYR A 1 180 ? 11.122 -0.950 -19.564 1.00 64.62 180 TYR A O 1
ATOM 1404 N N . ASP A 1 181 ? 13.351 -0.700 -19.303 1.00 70.19 181 ASP A N 1
ATOM 1405 C CA . ASP A 1 181 ? 13.703 -1.715 -20.288 1.00 70.19 181 ASP A CA 1
ATOM 1406 C C . ASP A 1 181 ? 13.406 -3.102 -19.708 1.00 70.19 181 ASP A C 1
ATOM 1408 O O . ASP A 1 181 ? 13.885 -3.445 -18.622 1.00 70.19 181 ASP A O 1
ATOM 1412 N N . ILE A 1 182 ? 12.562 -3.858 -20.409 1.00 77.62 182 ILE A N 1
ATOM 1413 C CA . ILE A 1 182 ? 12.095 -5.174 -19.984 1.00 77.62 182 ILE A CA 1
ATOM 1414 C C . ILE A 1 182 ? 12.887 -6.209 -20.761 1.00 77.62 182 ILE A C 1
ATOM 1416 O O . ILE A 1 182 ? 12.782 -6.303 -21.983 1.00 77.62 182 ILE A O 1
ATOM 1420 N N . THR A 1 183 ? 13.645 -7.027 -20.043 1.00 82.69 183 THR A N 1
ATOM 1421 C CA . THR A 1 183 ? 14.373 -8.148 -20.632 1.00 82.69 183 THR A CA 1
ATOM 1422 C C . THR A 1 183 ? 13.894 -9.472 -20.055 1.00 82.69 183 THR A C 1
ATOM 1424 O O . THR A 1 183 ? 13.705 -9.561 -18.840 1.00 82.69 183 THR A O 1
ATOM 1427 N N . PRO A 1 184 ? 13.695 -10.508 -20.889 1.00 82.44 184 PRO A N 1
ATOM 1428 C CA . PRO A 1 184 ? 13.337 -11.827 -20.395 1.00 82.44 184 PRO A CA 1
ATOM 1429 C C . PRO A 1 184 ? 14.533 -12.451 -19.675 1.00 82.44 184 PRO A C 1
ATOM 1431 O O . PRO A 1 184 ? 15.635 -12.532 -20.227 1.00 82.44 184 PRO A O 1
ATOM 1434 N N . ASP A 1 185 ? 14.315 -12.918 -18.451 1.00 82.12 185 ASP A N 1
ATOM 1435 C CA . ASP A 1 185 ? 15.285 -13.720 -17.718 1.00 82.12 185 ASP A CA 1
ATOM 1436 C C . ASP A 1 185 ? 15.006 -15.202 -17.965 1.00 82.12 185 ASP A C 1
ATOM 1438 O O . ASP A 1 185 ? 14.102 -15.791 -17.377 1.00 82.12 185 ASP A O 1
ATOM 1442 N N . LYS A 1 186 ? 15.811 -15.808 -18.845 1.00 77.31 186 LYS A N 1
ATOM 1443 C CA . LYS A 1 186 ? 15.677 -17.214 -19.257 1.00 77.31 186 LYS A CA 1
ATOM 1444 C C . LYS A 1 186 ? 15.824 -18.212 -18.104 1.00 77.31 186 LYS A C 1
ATOM 1446 O O . LYS A 1 186 ? 15.456 -19.366 -18.274 1.00 77.31 186 LYS A O 1
ATOM 1451 N N . THR A 1 187 ? 16.403 -17.807 -16.971 1.00 80.81 187 THR A N 1
ATOM 1452 C CA . THR A 1 187 ? 16.622 -18.711 -15.829 1.00 80.81 187 THR A CA 1
ATOM 1453 C C . THR A 1 187 ? 15.380 -18.863 -14.961 1.00 80.81 187 THR A C 1
ATOM 1455 O O . THR A 1 187 ? 15.111 -19.952 -14.463 1.00 80.81 187 THR A O 1
ATOM 1458 N N . ARG A 1 188 ? 14.621 -17.776 -14.799 1.00 76.94 188 ARG A N 1
ATOM 1459 C CA . ARG A 1 188 ? 13.416 -17.708 -13.964 1.00 76.94 188 ARG A CA 1
ATOM 1460 C C . ARG A 1 188 ? 12.122 -17.693 -14.773 1.00 76.94 188 ARG A C 1
ATOM 1462 O O . ARG A 1 188 ? 11.058 -17.775 -14.180 1.00 76.94 188 ARG A O 1
ATOM 1469 N N . ASP A 1 189 ? 12.227 -17.569 -16.095 1.00 82.56 189 ASP A N 1
ATOM 1470 C CA . ASP A 1 189 ? 11.103 -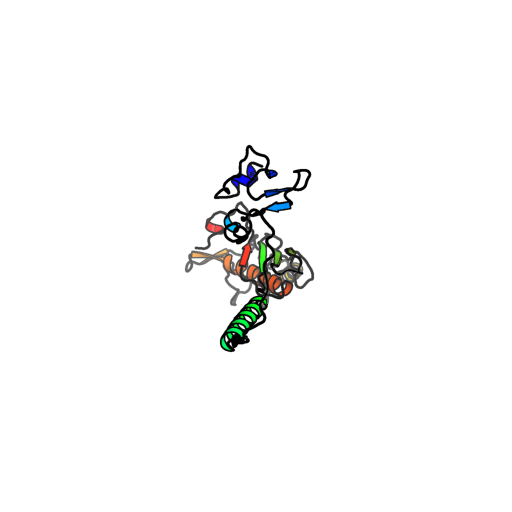17.423 -17.025 1.00 82.56 189 ASP A CA 1
ATOM 1471 C C . ASP A 1 189 ? 10.183 -16.235 -16.680 1.00 82.56 189 ASP A C 1
ATOM 1473 O O . ASP A 1 189 ? 8.962 -16.286 -16.791 1.00 82.56 189 ASP A O 1
ATOM 1477 N N . VAL A 1 190 ? 10.790 -15.129 -16.232 1.00 82.81 190 VAL A N 1
ATOM 1478 C CA . VAL A 1 190 ? 10.085 -13.900 -15.836 1.00 82.81 190 VAL A CA 1
ATOM 1479 C C . VAL A 1 190 ? 10.631 -12.676 -16.562 1.00 82.81 190 VAL A C 1
ATOM 1481 O O . VAL A 1 190 ? 11.794 -12.615 -16.974 1.00 82.81 190 VAL A O 1
ATOM 1484 N N . ALA A 1 191 ? 9.776 -11.665 -16.699 1.00 83.19 191 ALA A N 1
ATOM 1485 C CA . ALA A 1 191 ? 10.156 -10.355 -17.200 1.00 83.19 191 ALA A CA 1
ATOM 1486 C C . ALA A 1 191 ? 10.917 -9.574 -16.118 1.00 83.19 191 ALA A C 1
ATOM 1488 O O . ALA A 1 191 ? 10.395 -9.335 -15.029 1.00 83.19 191 ALA A O 1
ATOM 1489 N N . VAL A 1 192 ? 12.142 -9.153 -16.432 1.00 84.56 192 VAL A N 1
ATOM 1490 C CA . VAL A 1 192 ? 13.006 -8.390 -15.528 1.00 84.56 192 VAL A CA 1
ATOM 1491 C C . VAL A 1 192 ? 13.178 -6.979 -16.048 1.00 84.56 192 VAL A C 1
ATOM 1493 O O . VAL A 1 192 ? 13.508 -6.765 -17.215 1.00 84.56 192 VAL A O 1
ATOM 1496 N N . TYR A 1 193 ? 13.011 -6.020 -15.152 1.00 80.56 193 TYR A N 1
ATOM 1497 C CA . TYR A 1 193 ? 13.269 -4.615 -15.397 1.00 80.56 193 TYR A CA 1
ATOM 1498 C C . TYR A 1 193 ? 14.726 -4.318 -15.071 1.00 80.56 193 TYR A C 1
ATOM 1500 O O . TYR A 1 193 ? 15.189 -4.577 -13.956 1.00 80.56 193 TYR A O 1
ATOM 1508 N N . LYS A 1 194 ? 15.443 -3.773 -16.051 1.00 77.69 194 LYS A N 1
ATOM 1509 C CA . LYS A 1 194 ? 16.812 -3.293 -15.861 1.00 77.69 194 LYS A CA 1
ATOM 1510 C C . LYS A 1 194 ? 16.784 -1.866 -15.364 1.00 77.69 194 LYS A C 1
ATOM 1512 O O . LYS A 1 194 ? 16.211 -1.021 -16.048 1.00 77.69 194 LYS A O 1
ATOM 1517 N N . THR A 1 195 ? 17.387 -1.590 -14.215 1.00 72.94 195 THR A N 1
ATOM 1518 C CA . THR A 1 195 ? 17.538 -0.208 -13.747 1.00 72.94 195 THR A CA 1
ATOM 1519 C C . THR A 1 195 ? 18.729 0.470 -14.430 1.00 72.94 195 THR A C 1
ATOM 1521 O O . THR A 1 195 ? 19.479 -0.167 -15.162 1.00 72.94 195 THR A O 1
ATOM 1524 N N . GLU A 1 196 ? 18.878 1.785 -14.250 1.00 67.50 196 GLU A N 1
ATOM 1525 C CA . GLU A 1 196 ? 20.052 2.522 -14.754 1.00 67.50 196 GLU A CA 1
ATOM 1526 C C . GLU A 1 196 ? 21.312 2.292 -13.901 1.00 67.50 196 GLU A C 1
ATOM 1528 O O . GLU A 1 196 ? 22.366 2.844 -14.203 1.00 67.50 196 GLU A O 1
ATOM 1533 N N . GLU A 1 197 ? 21.214 1.515 -12.818 1.00 67.56 197 GLU A N 1
ATOM 1534 C CA . GLU A 1 197 ? 22.379 1.088 -12.049 1.00 67.56 197 GLU A CA 1
ATOM 1535 C C . GLU A 1 197 ? 22.950 -0.181 -12.701 1.00 67.56 197 GLU A C 1
ATOM 1537 O O . GLU A 1 197 ? 22.384 -1.268 -12.579 1.00 67.56 197 GLU A O 1
ATOM 1542 N N . ASP A 1 198 ? 24.060 -0.019 -13.431 1.00 59.19 198 ASP A N 1
ATOM 1543 C CA . ASP A 1 198 ? 24.720 -1.092 -14.194 1.00 59.19 198 ASP A CA 1
ATOM 1544 C C . ASP A 1 198 ? 25.296 -2.205 -13.294 1.00 59.19 198 ASP A C 1
ATOM 1546 O O . ASP A 1 198 ? 25.366 -3.366 -13.700 1.00 59.19 198 ASP A O 1
ATOM 1550 N N . GLU A 1 199 ? 25.656 -1.871 -12.051 1.00 64.44 199 GLU A N 1
ATOM 1551 C CA . GLU A 1 199 ? 26.176 -2.798 -11.044 1.00 64.44 199 GLU A CA 1
ATOM 1552 C C . GLU A 1 199 ? 25.539 -2.509 -9.679 1.00 64.44 199 GLU A C 1
ATOM 1554 O O . GLU A 1 199 ? 25.587 -1.385 -9.179 1.00 64.44 199 GLU A O 1
ATOM 1559 N N . GLY A 1 200 ? 24.928 -3.528 -9.069 1.00 66.81 200 GLY A N 1
ATOM 1560 C CA . GLY A 1 200 ? 24.285 -3.410 -7.761 1.00 66.81 200 GLY A CA 1
ATOM 1561 C C . GLY A 1 200 ? 23.144 -4.402 -7.553 1.00 66.81 200 GLY A C 1
ATOM 1562 O O . GLY A 1 200 ? 22.660 -5.037 -8.497 1.00 66.81 200 GLY A O 1
ATOM 1563 N N . GLU A 1 201 ? 22.693 -4.510 -6.301 1.00 71.75 201 GLU A N 1
ATOM 1564 C CA . GLU A 1 201 ? 21.569 -5.367 -5.887 1.00 71.75 201 GLU A CA 1
ATOM 1565 C C . GLU A 1 201 ? 20.269 -5.005 -6.630 1.00 71.75 201 GLU A C 1
ATOM 1567 O O . GLU A 1 201 ? 19.451 -5.873 -6.916 1.00 71.75 201 GLU A O 1
ATOM 1572 N N . PHE A 1 202 ? 20.111 -3.736 -7.028 1.00 73.38 202 PHE A N 1
ATOM 1573 C CA . PHE A 1 202 ? 18.917 -3.215 -7.702 1.00 73.38 202 PHE A CA 1
ATOM 1574 C C . PHE A 1 202 ? 19.026 -3.150 -9.232 1.00 73.38 202 PHE A C 1
ATOM 1576 O O . PHE A 1 202 ? 18.149 -2.578 -9.879 1.00 73.38 202 PHE A O 1
ATOM 1583 N N . SER A 1 203 ? 20.069 -3.728 -9.833 1.00 76.94 203 SER A N 1
ATOM 1584 C CA . SER A 1 203 ? 20.280 -3.715 -11.295 1.00 76.94 203 SER A CA 1
ATOM 1585 C C . SER A 1 203 ? 19.180 -4.456 -12.069 1.00 76.94 203 SER A C 1
ATOM 1587 O O . SER A 1 203 ? 18.822 -4.083 -13.189 1.00 76.94 203 SER A O 1
ATOM 1589 N N . LYS A 1 204 ? 18.613 -5.507 -11.466 1.00 82.38 204 LYS A N 1
ATOM 1590 C CA . LYS A 1 204 ? 17.603 -6.390 -12.058 1.00 82.38 204 LYS A CA 1
ATOM 1591 C C . LYS A 1 204 ? 16.499 -6.655 -11.051 1.00 82.38 204 LYS A C 1
ATOM 1593 O O . LYS A 1 204 ? 16.751 -7.285 -10.033 1.00 82.38 204 LYS A O 1
ATOM 1598 N N . LEU A 1 205 ? 15.283 -6.222 -11.362 1.00 82.06 205 LEU A N 1
ATOM 1599 C CA . LEU A 1 205 ? 14.127 -6.387 -10.482 1.00 82.06 205 LEU A CA 1
ATOM 1600 C C . LEU A 1 205 ? 12.937 -6.951 -11.248 1.00 82.06 205 LEU A C 1
ATOM 1602 O O . LEU A 1 205 ? 12.764 -6.646 -12.427 1.00 82.06 205 LEU A O 1
ATOM 1606 N N . ILE A 1 206 ? 12.096 -7.741 -10.588 1.00 85.12 206 ILE A N 1
ATOM 1607 C CA . ILE A 1 206 ? 10.777 -8.141 -11.112 1.00 85.12 206 ILE A CA 1
ATOM 1608 C C . ILE A 1 206 ? 9.679 -7.216 -10.577 1.00 85.12 206 ILE A C 1
ATOM 1610 O O . ILE A 1 206 ? 9.891 -6.439 -9.642 1.00 85.12 206 ILE A O 1
ATOM 1614 N N . ALA A 1 207 ? 8.489 -7.277 -11.177 1.00 82.62 207 ALA A N 1
ATOM 1615 C CA . ALA A 1 207 ? 7.382 -6.396 -10.800 1.00 82.62 207 ALA A CA 1
ATOM 1616 C C . ALA A 1 207 ? 6.962 -6.615 -9.335 1.00 82.62 207 ALA A C 1
ATOM 1618 O O . ALA A 1 207 ? 6.697 -5.660 -8.605 1.00 82.62 207 ALA A O 1
ATOM 1619 N N . GLU A 1 208 ? 6.950 -7.869 -8.892 1.00 84.94 208 GLU A N 1
ATOM 1620 C CA . GLU A 1 208 ? 6.573 -8.306 -7.551 1.00 84.94 208 GLU A CA 1
ATOM 1621 C C . GLU A 1 208 ? 7.525 -7.749 -6.494 1.00 84.94 208 GLU A C 1
ATOM 1623 O O . GLU A 1 208 ? 7.076 -7.278 -5.451 1.00 84.94 208 GLU A O 1
ATOM 1628 N N . GLU A 1 209 ? 8.828 -7.728 -6.778 1.00 86.38 209 GLU A N 1
ATOM 1629 C CA . GLU A 1 209 ? 9.831 -7.151 -5.884 1.00 86.38 209 GLU A CA 1
ATOM 1630 C C . GLU A 1 209 ? 9.575 -5.661 -5.690 1.00 86.38 209 GLU A C 1
ATOM 1632 O O . GLU A 1 209 ? 9.564 -5.193 -4.555 1.00 86.38 209 GLU A O 1
ATOM 1637 N N . MET A 1 210 ? 9.296 -4.922 -6.768 1.00 84.06 210 MET A N 1
ATOM 1638 C CA . MET A 1 210 ? 8.992 -3.487 -6.712 1.00 84.06 210 MET A CA 1
ATOM 1639 C C . MET A 1 210 ? 7.726 -3.201 -5.909 1.00 84.06 210 MET A C 1
ATOM 1641 O O . MET A 1 210 ? 7.719 -2.316 -5.049 1.00 84.06 210 MET A O 1
ATOM 1645 N N . VAL A 1 211 ? 6.660 -3.965 -6.164 1.00 88.06 211 VAL A N 1
ATOM 1646 C CA . VAL A 1 211 ? 5.408 -3.869 -5.406 1.00 88.06 211 VAL A CA 1
ATOM 1647 C C . VAL A 1 211 ? 5.666 -4.186 -3.935 1.00 88.06 211 VAL A C 1
ATOM 1649 O O . VAL A 1 211 ? 5.199 -3.446 -3.070 1.00 88.06 211 VAL A O 1
ATOM 1652 N N . ALA A 1 212 ? 6.478 -5.200 -3.628 1.00 90.44 212 ALA A N 1
ATOM 1653 C CA . ALA A 1 212 ? 6.866 -5.526 -2.261 1.00 90.44 212 ALA A CA 1
ATOM 1654 C C . ALA A 1 212 ? 7.611 -4.369 -1.573 1.00 90.44 212 ALA A C 1
ATOM 1656 O O . ALA A 1 212 ? 7.379 -4.121 -0.390 1.00 90.44 212 ALA A O 1
ATOM 1657 N N . MET A 1 213 ? 8.440 -3.598 -2.290 1.00 90.81 213 MET A N 1
ATOM 1658 C CA . MET A 1 213 ? 9.083 -2.401 -1.720 1.00 90.81 213 MET A CA 1
ATOM 1659 C C . MET A 1 213 ? 8.048 -1.344 -1.320 1.00 90.81 213 MET A C 1
ATOM 1661 O O . MET A 1 213 ? 8.132 -0.788 -0.224 1.00 90.81 213 MET A O 1
ATOM 1665 N N . ILE A 1 214 ? 7.056 -1.096 -2.183 1.00 92.00 214 ILE A N 1
ATOM 1666 C CA . ILE A 1 214 ? 5.965 -0.144 -1.921 1.00 92.00 214 ILE A CA 1
ATOM 1667 C C . ILE A 1 214 ? 5.113 -0.616 -0.740 1.00 92.00 214 ILE A C 1
ATOM 1669 O O . ILE A 1 214 ? 4.796 0.184 0.138 1.00 92.00 214 ILE A O 1
ATOM 1673 N N . LEU A 1 215 ? 4.762 -1.904 -0.691 1.00 93.69 215 LEU A N 1
ATOM 1674 C CA . LEU A 1 215 ? 3.971 -2.482 0.397 1.00 93.69 215 LEU A CA 1
ATOM 1675 C C . LEU A 1 215 ? 4.731 -2.453 1.727 1.00 93.69 215 LEU A C 1
ATOM 1677 O O . LEU A 1 215 ? 4.153 -2.086 2.745 1.00 93.69 215 LEU A O 1
ATOM 1681 N N . LYS A 1 216 ? 6.035 -2.749 1.728 1.00 94.31 216 LYS A N 1
ATOM 1682 C CA . LYS A 1 216 ? 6.879 -2.645 2.928 1.00 94.31 216 LYS A CA 1
ATOM 1683 C C . LYS A 1 216 ? 6.933 -1.212 3.457 1.00 94.31 216 LYS A C 1
ATOM 1685 O O . LYS A 1 216 ? 6.805 -0.999 4.659 1.00 94.31 216 LYS A O 1
ATOM 1690 N N . TYR A 1 217 ? 7.079 -0.233 2.567 1.00 94.56 217 TYR A N 1
ATOM 1691 C CA . TYR A 1 217 ? 7.006 1.180 2.936 1.00 94.56 217 TYR A CA 1
ATOM 1692 C C . TYR A 1 217 ? 5.618 1.551 3.489 1.00 94.56 217 TYR A C 1
ATOM 1694 O O . TYR A 1 217 ? 5.527 2.185 4.538 1.00 94.56 217 TYR A O 1
ATOM 1702 N N . ALA A 1 218 ? 4.538 1.098 2.843 1.00 95.12 218 ALA A N 1
ATOM 1703 C CA . ALA A 1 218 ? 3.169 1.325 3.303 1.00 95.12 218 ALA A CA 1
ATOM 1704 C C . ALA A 1 218 ? 2.939 0.786 4.722 1.00 95.12 218 ALA A C 1
ATOM 1706 O O . ALA A 1 218 ? 2.366 1.491 5.547 1.00 95.12 218 ALA A O 1
ATOM 1707 N N . MET A 1 219 ? 3.421 -0.424 5.018 1.00 94.62 219 MET A N 1
ATOM 1708 C CA 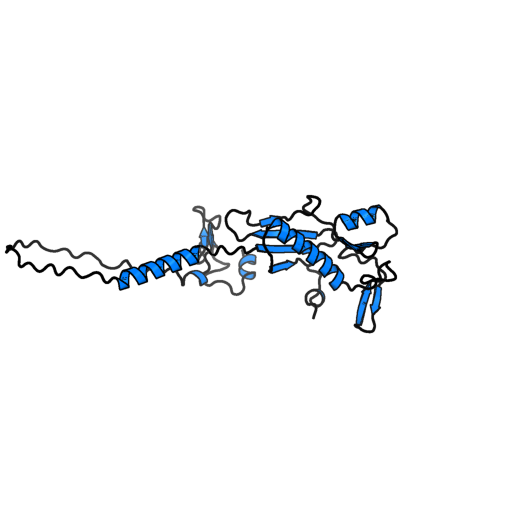. MET A 1 219 ? 3.328 -1.021 6.353 1.00 94.62 219 MET A CA 1
ATOM 1709 C C . MET A 1 219 ? 4.071 -0.194 7.401 1.00 94.62 219 MET A C 1
ATOM 1711 O O . MET A 1 219 ? 3.500 0.085 8.450 1.00 94.62 219 MET A O 1
ATOM 1715 N N . GLY A 1 220 ? 5.273 0.300 7.087 1.00 94.75 220 GLY A N 1
ATOM 1716 C CA . GLY A 1 220 ? 6.007 1.197 7.985 1.00 94.75 220 GLY A CA 1
ATOM 1717 C C . GLY A 1 220 ? 5.232 2.478 8.317 1.00 94.75 220 GLY A C 1
ATOM 1718 O O . GLY A 1 220 ? 5.249 2.933 9.461 1.00 94.75 220 GLY A O 1
ATOM 1719 N N . LEU A 1 221 ? 4.483 3.031 7.354 1.00 95.06 221 LEU A N 1
ATOM 1720 C CA . LEU A 1 221 ? 3.599 4.169 7.619 1.00 95.06 221 LEU A CA 1
ATOM 1721 C C . LEU A 1 221 ? 2.453 3.799 8.572 1.00 95.06 221 LEU A C 1
ATOM 1723 O O . LEU A 1 221 ? 2.124 4.579 9.467 1.00 95.06 221 LEU A O 1
ATOM 1727 N N . VAL A 1 222 ? 1.829 2.630 8.384 1.00 94.75 222 VAL A N 1
ATOM 1728 C CA . VAL A 1 222 ? 0.732 2.167 9.250 1.00 94.75 222 VAL A CA 1
ATOM 1729 C C . VAL A 1 222 ? 1.216 1.967 10.669 1.00 94.75 222 VAL A C 1
ATOM 1731 O O . VAL A 1 222 ? 0.594 2.489 11.586 1.00 94.75 222 VAL A O 1
ATOM 1734 N N . GLU A 1 223 ? 2.304 1.226 10.850 1.00 92.88 223 GLU A N 1
ATOM 1735 C CA . GLU A 1 223 ? 2.826 0.884 12.173 1.00 92.88 223 GLU A CA 1
ATOM 1736 C C . GLU A 1 223 ? 3.219 2.141 12.950 1.00 92.88 223 GLU A C 1
ATOM 1738 O O . GLU A 1 223 ? 2.893 2.272 14.131 1.00 92.88 223 GLU A O 1
ATOM 1743 N N . ASN A 1 224 ? 3.825 3.117 12.268 1.00 92.38 224 ASN A N 1
ATOM 1744 C CA . ASN A 1 224 ? 4.164 4.403 12.867 1.00 92.38 224 ASN A CA 1
ATOM 1745 C C . ASN A 1 224 ? 2.913 5.210 13.264 1.00 92.38 224 ASN A C 1
ATOM 1747 O O . ASN A 1 224 ? 2.861 5.803 14.338 1.00 92.38 224 ASN A O 1
ATOM 1751 N N . HIS A 1 225 ? 1.871 5.210 12.426 1.00 91.31 225 HIS A N 1
ATOM 1752 C CA . HIS A 1 225 ? 0.623 5.936 12.697 1.00 91.31 225 HIS A CA 1
ATOM 1753 C C . HIS A 1 225 ? -0.251 5.259 13.761 1.00 91.31 225 HIS A C 1
ATOM 1755 O O . HIS A 1 225 ? -0.942 5.939 14.516 1.00 91.31 225 HIS A O 1
ATOM 1761 N N . ALA A 1 226 ? -0.230 3.928 13.827 1.00 88.75 226 ALA A N 1
ATOM 1762 C CA . ALA A 1 226 ? -1.000 3.121 14.771 1.00 88.75 226 ALA A CA 1
ATOM 1763 C C . ALA A 1 226 ? -0.284 2.914 16.115 1.00 88.75 226 ALA A C 1
ATOM 1765 O O . ALA A 1 226 ? -0.911 2.440 17.064 1.00 88.75 226 ALA A O 1
ATOM 1766 N N . MET A 1 227 ? 1.020 3.218 16.188 1.00 88.12 227 MET A N 1
ATOM 1767 C CA . MET A 1 227 ? 1.900 2.915 17.327 1.00 88.12 227 MET A CA 1
ATOM 1768 C C . MET A 1 227 ? 1.783 1.452 17.791 1.00 88.12 227 MET A C 1
ATOM 1770 O O . MET A 1 227 ? 1.870 1.146 18.979 1.00 88.12 227 MET A O 1
ATOM 1774 N N . SER A 1 228 ? 1.518 0.549 16.849 1.00 86.44 228 SER A N 1
ATOM 1775 C CA . SER A 1 228 ? 1.283 -0.875 17.079 1.00 86.44 228 SER A CA 1
ATOM 1776 C C . SER A 1 228 ? 1.689 -1.672 15.843 1.00 86.44 228 SER A C 1
ATOM 1778 O O . SER A 1 228 ? 1.690 -1.152 14.727 1.00 86.44 228 SER A O 1
ATOM 1780 N 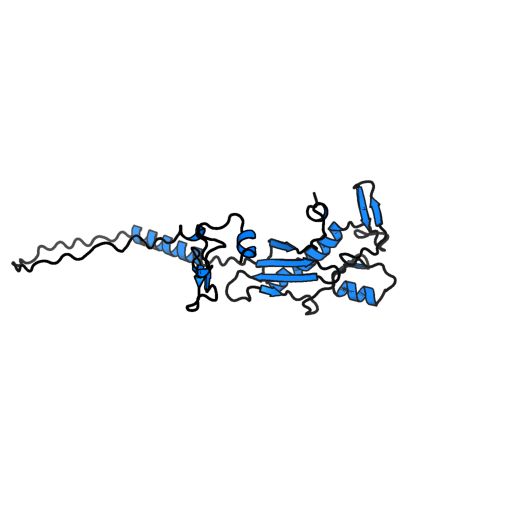N . SER A 1 229 ? 2.060 -2.937 16.044 1.00 88.62 229 SER A N 1
ATOM 1781 C CA . SER A 1 229 ? 2.394 -3.837 14.939 1.00 88.62 229 SER A CA 1
ATOM 1782 C C . SER A 1 229 ? 1.138 -4.217 14.165 1.00 88.62 229 SER A C 1
ATOM 1784 O O . SER A 1 229 ? 0.140 -4.601 14.783 1.00 88.62 229 SER A O 1
ATOM 1786 N N . VAL A 1 230 ? 1.206 -4.216 12.835 1.00 90.88 230 VAL A N 1
ATOM 1787 C CA . VAL A 1 230 ? 0.083 -4.623 11.982 1.00 90.88 230 VAL A CA 1
ATOM 1788 C C . VAL A 1 230 ? 0.453 -5.871 11.200 1.00 90.88 230 VAL A C 1
ATOM 1790 O O . VAL A 1 230 ? 1.439 -5.891 10.472 1.00 90.88 230 VAL A O 1
ATOM 1793 N N . LYS A 1 231 ? -0.346 -6.927 11.364 1.00 89.62 231 LYS A N 1
ATOM 1794 C CA . LYS A 1 231 ? -0.118 -8.225 10.708 1.00 89.62 231 LYS A CA 1
ATOM 1795 C C . LYS A 1 231 ? -1.000 -8.424 9.483 1.00 89.62 231 LYS A C 1
ATOM 1797 O O . LYS A 1 231 ? -0.539 -8.958 8.481 1.00 89.62 231 LYS A O 1
ATOM 1802 N N . ASP A 1 232 ? -2.244 -7.966 9.570 1.00 92.12 232 ASP A N 1
ATOM 1803 C CA . ASP A 1 232 ? -3.252 -8.194 8.543 1.00 92.12 232 ASP A CA 1
ATOM 1804 C C . ASP A 1 232 ? -3.437 -6.950 7.677 1.00 92.12 232 ASP A C 1
ATOM 1806 O O . ASP A 1 232 ? -3.551 -5.823 8.178 1.00 92.12 232 ASP A O 1
ATOM 1810 N N . VAL A 1 233 ? -3.489 -7.162 6.361 1.00 94.06 233 VAL A N 1
ATOM 1811 C CA . VAL A 1 233 ? -3.648 -6.091 5.381 1.00 94.06 233 VAL A CA 1
ATOM 1812 C C . VAL A 1 233 ? -4.621 -6.478 4.276 1.00 94.06 233 VAL A C 1
ATOM 1814 O O . VAL A 1 233 ? -4.578 -7.579 3.732 1.00 94.06 233 VAL A O 1
ATOM 1817 N N . VAL A 1 234 ? -5.487 -5.537 3.915 1.00 94.94 234 VAL A N 1
ATOM 1818 C CA .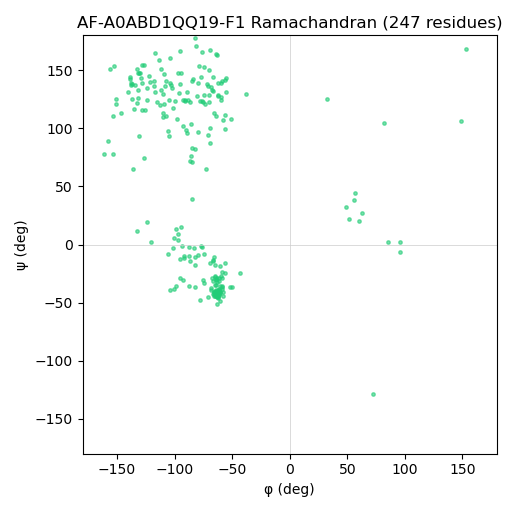 VAL A 1 234 ? -6.366 -5.627 2.747 1.00 94.94 234 VAL A CA 1
ATOM 1819 C C . VAL A 1 234 ? -5.807 -4.727 1.653 1.00 94.94 234 VAL A C 1
ATOM 1821 O O . VAL A 1 234 ? -5.610 -3.533 1.874 1.00 94.94 234 VAL A O 1
ATOM 1824 N N . ILE A 1 235 ? -5.555 -5.280 0.467 1.00 93.31 235 ILE A N 1
ATOM 1825 C CA . ILE A 1 235 ? -4.992 -4.543 -0.673 1.00 93.31 235 ILE A CA 1
ATOM 1826 C C . ILE A 1 235 ? -6.068 -4.392 -1.748 1.00 93.31 235 ILE A C 1
ATOM 1828 O O . ILE A 1 235 ? -6.700 -5.372 -2.145 1.00 93.31 235 ILE A O 1
ATOM 1832 N N . THR A 1 236 ? -6.282 -3.169 -2.236 1.00 91.12 236 THR A N 1
ATOM 1833 C CA . THR A 1 236 ? -7.172 -2.934 -3.376 1.00 91.12 236 THR A CA 1
ATOM 1834 C C . THR A 1 236 ? -6.457 -3.258 -4.681 1.00 91.12 236 THR A C 1
ATOM 1836 O O . THR A 1 236 ? -5.293 -2.914 -4.889 1.00 91.12 236 THR A O 1
ATOM 1839 N N . VAL A 1 237 ? -7.182 -3.904 -5.589 1.00 87.88 237 VAL A N 1
ATOM 1840 C CA . VAL A 1 237 ? -6.725 -4.170 -6.952 1.00 87.88 237 VAL A CA 1
ATOM 1841 C C . VAL A 1 237 ? -7.802 -3.732 -7.944 1.00 87.88 237 VAL A C 1
ATOM 1843 O O . VAL A 1 237 ? -8.993 -3.806 -7.624 1.00 87.88 237 VAL A O 1
ATOM 1846 N N . PRO A 1 238 ? -7.431 -3.264 -9.146 1.00 85.06 238 PRO A N 1
ATOM 1847 C CA . PRO A 1 238 ? -8.397 -2.951 -10.187 1.00 85.06 238 PRO A CA 1
ATOM 1848 C C . PRO A 1 238 ? -9.296 -4.156 -10.516 1.00 85.06 238 PRO A C 1
ATOM 1850 O O . PRO A 1 238 ? -8.799 -5.282 -10.597 1.00 85.06 238 PRO A O 1
ATOM 1853 N N . PRO A 1 239 ? -10.593 -3.942 -10.809 1.00 82.44 239 PRO A N 1
ATOM 1854 C CA . PRO A 1 239 ? -11.495 -5.025 -11.212 1.00 82.44 239 PRO A CA 1
ATOM 1855 C C . PRO A 1 239 ? -11.041 -5.746 -12.487 1.00 82.44 239 PRO A C 1
ATOM 1857 O O . PRO A 1 239 ? -11.346 -6.917 -12.680 1.00 82.44 239 PRO A O 1
ATOM 1860 N N . THR A 1 240 ? -10.299 -5.044 -13.349 1.00 78.81 240 THR A N 1
ATOM 1861 C CA . THR A 1 240 ? -9.764 -5.559 -14.614 1.00 78.81 240 THR A CA 1
ATOM 1862 C C . THR A 1 240 ? -8.582 -6.508 -14.443 1.00 78.81 240 THR A C 1
ATOM 1864 O O . THR A 1 240 ? -8.131 -7.079 -15.431 1.00 78.81 240 THR A O 1
ATOM 1867 N N . TRP A 1 241 ? -8.035 -6.673 -13.234 1.00 72.25 241 TRP A N 1
ATOM 1868 C CA . TRP A 1 241 ? -6.979 -7.657 -13.023 1.00 72.25 241 TRP A CA 1
ATOM 1869 C C . TRP A 1 241 ? -7.532 -9.069 -13.183 1.00 72.25 241 TRP A C 1
ATOM 1871 O O . TRP A 1 241 ? -8.582 -9.417 -12.644 1.00 72.25 241 TRP A O 1
ATOM 1881 N N . GLU A 1 242 ? -6.820 -9.890 -13.939 1.00 67.19 242 GLU A N 1
ATOM 1882 C CA . GLU A 1 242 ? -7.131 -11.306 -14.086 1.00 67.19 242 GLU A CA 1
ATOM 1883 C C . GLU A 1 242 ? -6.702 -12.086 -12.835 1.00 67.19 242 GLU A C 1
ATOM 1885 O O . GLU A 1 242 ? -5.960 -11.584 -11.987 1.00 67.19 242 GLU A O 1
ATOM 1890 N N . TRP A 1 243 ? -7.181 -13.323 -12.697 1.00 59.12 243 TRP A N 1
ATOM 1891 C CA . TRP A 1 243 ? -6.871 -14.182 -11.549 1.00 59.12 243 TRP A CA 1
ATOM 1892 C C . TRP A 1 243 ? -5.361 -14.441 -11.395 1.00 59.12 243 TRP A C 1
ATOM 1894 O O . TRP A 1 243 ? -4.867 -14.407 -10.272 1.00 59.12 243 TRP A O 1
ATOM 1904 N N . LEU A 1 244 ? -4.628 -14.567 -12.508 1.00 53.84 244 LEU A N 1
ATOM 1905 C CA . LEU A 1 244 ? -3.172 -14.756 -12.544 1.00 53.84 244 LEU A CA 1
ATOM 1906 C C . LEU A 1 244 ? -2.404 -13.583 -11.908 1.00 53.84 244 LEU A C 1
ATOM 1908 O O . LEU A 1 244 ? -1.364 -13.769 -11.297 1.00 53.84 244 LEU A O 1
ATOM 1912 N N . ARG A 1 245 ? -2.941 -12.359 -11.998 1.00 55.75 245 ARG A N 1
ATOM 1913 C CA . ARG A 1 245 ? -2.346 -11.164 -11.370 1.00 55.75 245 ARG A CA 1
ATOM 1914 C C . ARG A 1 245 ? -2.696 -11.012 -9.889 1.00 55.75 245 ARG A C 1
ATOM 1916 O O . ARG A 1 245 ? -2.143 -10.144 -9.224 1.00 55.75 245 ARG A O 1
ATOM 1923 N N . ARG A 1 246 ? -3.645 -11.806 -9.381 1.00 57.44 246 ARG A N 1
ATOM 1924 C CA . ARG A 1 246 ? -4.074 -11.800 -7.971 1.00 57.44 246 ARG A CA 1
ATOM 1925 C C . ARG A 1 246 ? -3.434 -12.916 -7.154 1.00 57.44 246 ARG A C 1
ATOM 1927 O O . ARG A 1 246 ? -3.163 -12.707 -5.978 1.00 57.44 246 ARG A O 1
ATOM 1934 N N . GLY A 1 247 ? -3.228 -14.083 -7.755 1.00 45.66 247 GLY A N 1
ATOM 1935 C CA . GLY A 1 247 ? -2.516 -15.197 -7.142 1.00 45.66 247 GLY A CA 1
ATOM 1936 C C . GLY A 1 247 ? -1.134 -15.318 -7.759 1.00 45.66 247 GLY A C 1
ATOM 1937 O O . GLY A 1 247 ? -1.009 -15.905 -8.825 1.00 45.66 247 GLY A O 1
ATOM 1938 N N . GLY A 1 248 ? -0.116 -14.763 -7.100 1.00 50.66 248 GLY A N 1
ATOM 1939 C CA . GLY A 1 248 ? 1.258 -15.180 -7.365 1.00 50.66 248 GLY A CA 1
ATOM 1940 C C . GLY A 1 248 ? 1.417 -16.602 -6.836 1.00 50.66 248 GLY A C 1
ATOM 1941 O O . GLY A 1 248 ? 1.510 -16.793 -5.623 1.00 50.66 248 GLY A O 1
ATOM 1942 N N . CYS A 1 249 ? 1.346 -17.588 -7.722 1.00 30.25 249 CYS A N 1
ATOM 1943 C CA . CYS A 1 249 ? 1.653 -18.990 -7.459 1.00 30.25 249 CYS A CA 1
ATOM 1944 C C . CYS A 1 249 ? 2.498 -19.511 -8.614 1.00 30.25 249 CYS A C 1
ATOM 1946 O O . CYS A 1 249 ? 2.085 -19.277 -9.772 1.00 30.25 249 CYS A O 1
#

Foldseek 3Di:
DVVVQVVDVPRAPQDDPVDLPCRGPQFHDDPVSPGTPGGDGPVPVVPDPPPPPDDDDDDDDDDDDDDDDDDDDDPPPPPPDPVVVVVVVVVVVVVVVVVPPQDFAKEKEWEQDLFWIWIWIQTPGPPDDRIGTFADPVRDRIWGQWWDDDPQDIDGTPRRVVVCVVCVPAQIDRLPDRSFDWDQDPVVRATWGAHPPCDYPNRTDGSVVSVVVSVVSSQVRRCVRSVHHHDHYHYDDDPPDDPCNVDPD

Mean predicted aligned error: 18.69 Å

Secondary structure (DSSP, 8-state):
-HHHHTTSSSPPTT--TTS-GGGSTTEEE-TTSSSEEEE--GGGGGG---SSS----------------------------HHHHHHHHHHHHHHHHHTT-----EEEEEEE-SSEEEEEEEE-STTS-SEEE---TTS-S-EE-EEEEETTEEEETHHHHHHHHH-TTS--EETTEE-SEEEEETTTTEEEEEPS-SSSTTSEE-HHHHHHHHHHHHHHHHHHHHTS---EEEEE--TT--GGGT---